Protein 3S4L (pdb70)

B-factor: mean 50.73, std 19.83, range [20.38, 114.31]

InterPro domains:
  IPR006483 CRISPR-associated Cas3-type, HD domain [PF18019] (16-138)
  IPR006483 CRISPR-associated Cas3-type, HD domain [PS51643] (10-221)
  IPR006483 CRISPR-associated Cas3-type, HD domain [TIGR01596] (17-189)
  IPR038257 CRISPR-associated Cas3-type HD domain superfamily [G3DSA:1.10.3210.30] (1-216)

Foldseek 3Di:
DPALPPALPGGLLRVLVVLLVVCVVCVVVQQVVLQVLCVVVVHHDDSVRSSLLLSLLSLQLQLLCLFPLNSVVRNDVVRDQQLADSLLVSLVVQLQVCCVVPVDNVSSLLSSVLSSCLVPDFLTPLALVSLCSRLVPGDGGDPCSQVSVCSRPNDGCVVTDSVVSSVVSNVSSVVVVPDPCSSSSSVSSSSSNVSSD

Secondary structure (DSSP, 8-state):
----EEETTEEHHHHHHHHHHHHHHHGGGTHHHHHHHHGGGT----HHHHHHHHHHHHHHTTGGGGBHHHHHHHH-SSS--TT--HHHHHHHHHHHHHHHHH--HHHHHHHHHHHHTTTSPS-----HHHHHHHHTT---B-TTHHHHHHHHHSS-SS---HHHHHHHHHHHHHHHHH-S-TTTHHHHHHHHHHHH-

Nearest PDB structures (foldseek):
  3s4l-assembly1_A  TM=1.005E+00  e=9.619E-29  Methanocaldococcus jannaschii DSM 2661
  7tra-assembly1_Q  TM=9.049E-01  e=7.670E-14  Pyrococcus furiosus DSM 3638
  7r2k-assembly1_Q  TM=8.762E-01  e=2.032E-12  Pyrococcus furiosus DSM 3638
  7tr8-assembly1_Q  TM=8.778E-01  e=1.750E-11  Pyrococcus furiosus DSM 3638
  7tr9-assembly1_Q  TM=8.744E-01  e=1.360E-09  Pyrococcus furiosus DSM 3638

Organism: Methanocaldococcus jannaschii (strain ATCC 43067 / DSM 2661 / JAL-1 / JCM 10045 / NBRC 100440) (NCBI:txid243232)

Radius of gyration: 16.21 Å; Cα contacts (8 Å, |Δi|>4): 247; chains: 1; bounding box: 37×41×40 Å

CATH classification: 1.10.3210.30

Sequence (197 aa):
IMEVLAFKNQSLIDHVNDMVKYWERIKYRYLKTIKRALEALNIKLDIEKVDEFMKILIKLHDIGKASKIYQRAIINDQEKLMGFRHELVSAYYTYHILLKKFGDKNLAFIGALTVMLHHEPIIMELTAEVVLDKLKKFDGMIEDFEDLIKKLIGYSIGDINKDDIIRFVIEMSVRARHTPNSEKLRFIVGTLLLPLV

Solvent-accessible surface area: 10415 Å² total; per-residue (Å²): 194,186,86,11,24,1,96,141,155,53,18,0,38,82,25,4,69,84,54,26,84,108,3,84,164,38,16,177,79,70,5,138,81,1,46,138,4,0,57,69,56,136,5,165,22,85,65,130,45,0,12,59,0,0,59,18,0,5,51,0,10,12,0,0,11,0,0,94,5,33,12,88,24,24,105,71,111,90,53,60,60,119,49,3,74,9,7,8,0,0,0,39,30,0,34,65,0,1,58,117,106,38,63,50,151,98,0,0,50,4,0,0,4,0,0,14,42,24,104,32,98,81,62,88,175,52,61,42,121,43,5,91,80,65,0,134,80,11,62,25,25,30,172,62,13,54,69,1,0,100,118,10,29,55,66,32,40,59,65,90,148,68,81,65,2,24,149,22,1,49,92,5,4,46,154,18,101,133,35,135,42,60,87,42,25,111,101,0,2,5,17,0,2,90,8,10,131

Structure (mmCIF, N/CA/C/O backbone):
data_3S4L
#
_entry.id   3S4L
#
_cell.length_a   59.073
_cell.length_b   59.073
_cell.length_c   162.879
_cell.angle_alpha   90.00
_cell.angle_beta   90.00
_cell.angle_gamma   90.00
#
_symmetry.space_group_name_H-M   'P 41 21 2'
#
loop_
_entity.id
_entity.type
_entity.pdbx_description
1 polymer 'CAS3 Metal dependent phosphohydrolase'
2 non-polymer 'CALCIUM ION'
3 water water
#
loop_
_atom_site.group_PDB
_atom_site.id
_atom_site.type_symbol
_atom_site.label_atom_id
_atom_site.label_alt_id
_atom_site.label_comp_id
_atom_site.label_asym_id
_atom_site.label_entity_id
_atom_site.label_seq_id
_atom_site.pdbx_PDB_ins_code
_atom_site.Cartn_x
_atom_site.Cartn_y
_atom_site.Cartn_z
_atom_site.occupancy
_atom_site.B_iso_or_equiv
_atom_site.auth_seq_id
_atom_site.auth_comp_id
_atom_site.auth_asym_id
_atom_site.auth_atom_id
_atom_site.pdbx_PDB_model_num
ATOM 1 N N . ILE A 1 6 ? 33.204 5.684 75.980 1.00 60.35 6 ILE A N 1
ATOM 2 C CA . ILE A 1 6 ? 33.595 4.571 76.845 1.00 68.31 6 ILE A CA 1
ATOM 3 C C . ILE A 1 6 ? 35.112 4.377 76.917 1.00 69.14 6 ILE A C 1
ATOM 4 O O . ILE A 1 6 ? 35.768 4.142 75.889 1.00 66.35 6 ILE A O 1
ATOM 9 N N . MET A 1 7 ? 35.647 4.476 78.139 1.00 69.50 7 MET A N 1
ATOM 10 C CA . MET A 1 7 ? 37.074 4.249 78.444 1.00 73.82 7 MET A CA 1
ATOM 11 C C . MET A 1 7 ? 38.071 5.227 77.802 1.00 74.51 7 MET A C 1
ATOM 12 O O . MET A 1 7 ? 39.272 4.939 77.743 1.00 74.21 7 MET A O 1
ATOM 17 N N . GLU A 1 8 ? 37.587 6.376 77.337 1.00 75.62 8 GLU A N 1
ATOM 18 C CA . GLU A 1 8 ? 38.440 7.345 76.648 1.00 73.59 8 GLU A CA 1
ATOM 19 C C . GLU A 1 8 ? 38.866 8.502 77.565 1.00 65.33 8 GLU A C 1
ATOM 20 O O . GLU A 1 8 ? 38.106 8.914 78.444 1.00 61.93 8 GLU A O 1
ATOM 26 N N . VAL A 1 9 ? 40.074 9.030 77.358 1.00 58.46 9 VAL A N 1
ATOM 27 C CA . VAL A 1 9 ? 40.509 10.233 78.069 1.00 46.39 9 VAL A CA 1
ATOM 28 C C . VAL A 1 9 ? 39.610 11.410 77.682 1.00 45.11 9 VAL A C 1
ATOM 29 O O . VAL A 1 9 ? 39.648 11.885 76.549 1.00 47.11 9 VAL A O 1
ATOM 33 N N . LEU A 1 10 ? 38.786 11.865 78.623 1.00 44.32 10 LEU A N 1
ATOM 34 C CA . LEU A 1 10 ? 37.712 12.812 78.306 1.00 39.91 10 LEU A CA 1
ATOM 35 C C . LEU A 1 10 ? 38.034 14.278 78.612 1.00 43.02 10 LEU A C 1
ATOM 36 O O . LEU A 1 10 ? 38.688 14.581 79.615 1.00 41.57 10 LEU A O 1
ATOM 41 N N . ALA A 1 11 ? 37.582 15.177 77.730 1.00 42.24 11 ALA A N 1
ATOM 42 C CA . ALA A 1 11 ? 37.614 16.613 78.002 1.00 37.35 11 ALA A CA 1
ATOM 43 C C . ALA A 1 11 ? 36.293 16.989 78.666 1.00 39.53 11 ALA A C 1
ATOM 44 O O . ALA A 1 11 ? 36.255 17.822 79.577 1.00 41.15 11 ALA A O 1
ATOM 46 N N . PHE A 1 12 ? 35.216 16.367 78.182 1.00 41.99 12 PHE A N 1
ATOM 47 C CA . PHE A 1 12 ? 33.866 16.527 78.720 1.00 50.89 12 PHE A CA 1
ATOM 48 C C . PHE A 1 12 ? 33.158 15.191 78.582 1.00 52.35 12 PHE A C 1
ATOM 49 O O . PHE A 1 12 ? 33.583 14.344 77.789 1.00 49.90 12 PHE A O 1
ATOM 57 N N . LYS A 1 13 ? 32.064 15.016 79.320 1.00 50.78 13 LYS A N 1
ATOM 58 C CA . LYS A 1 13 ? 31.271 13.793 79.234 1.00 58.68 13 LYS A CA 1
ATOM 59 C C . LYS A 1 13 ? 31.090 13.359 77.779 1.00 62.22 13 LYS A C 1
ATOM 60 O O . LYS A 1 13 ? 31.182 12.169 77.464 1.00 66.24 13 LYS A O 1
ATOM 66 N N . ASN A 1 14 ? 30.847 14.330 76.900 1.00 60.25 14 ASN A N 1
ATOM 67 C CA . ASN A 1 14 ? 30.623 14.058 75.476 1.00 74.45 14 ASN A CA 1
ATOM 68 C C . ASN A 1 14 ? 31.897 13.874 74.647 1.00 73.78 14 ASN A C 1
ATOM 69 O O . ASN A 1 14 ? 31.899 13.168 73.633 1.00 74.63 14 ASN A O 1
ATOM 74 N N . GLN A 1 15 ? 32.982 14.511 75.066 1.00 65.74 15 GLN A N 1
ATOM 75 C CA . GLN A 1 15 ? 34.083 14.747 74.145 1.00 58.59 15 GLN A CA 1
ATOM 76 C C . GLN A 1 15 ? 35.426 14.212 74.643 1.00 51.74 15 GLN A C 1
ATOM 77 O O . GLN A 1 15 ? 35.835 14.491 75.779 1.00 44.22 15 GLN A O 1
ATOM 83 N N . SER A 1 16 ? 36.116 13.451 73.791 1.00 45.26 16 SER A N 1
ATOM 84 C CA . SER A 1 16 ? 37.476 13.014 74.105 1.00 41.60 16 SER A CA 1
ATOM 85 C C . SER A 1 16 ? 38.417 14.214 74.091 1.00 45.13 16 SER A C 1
ATOM 86 O O . SER A 1 16 ? 38.158 15.195 73.394 1.00 42.04 16 SER A O 1
ATOM 89 N N . LEU A 1 17 ? 39.484 14.153 74.885 1.00 42.90 17 LEU A N 1
ATOM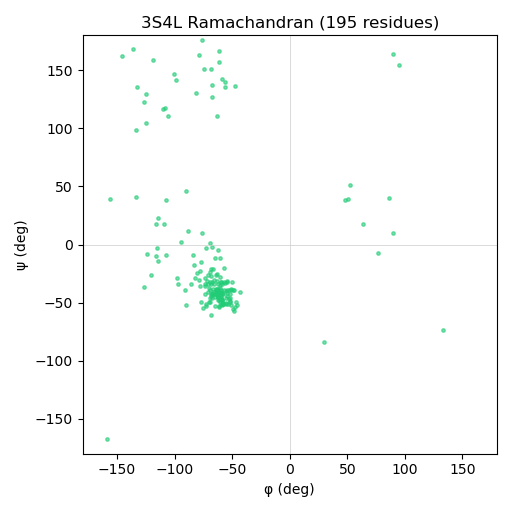 90 C CA . LEU A 1 17 ? 40.406 15.272 74.982 1.00 41.34 17 LEU A CA 1
ATOM 91 C C . LEU A 1 17 ? 41.166 15.465 73.660 1.00 41.85 17 LEU A C 1
ATOM 92 O O . LEU A 1 17 ? 41.348 16.595 73.205 1.00 43.62 17 LEU A O 1
ATOM 97 N N . ILE A 1 18 ? 41.605 14.365 73.052 1.00 44.17 18 ILE A N 1
ATOM 98 C CA . ILE A 1 18 ? 42.230 14.399 71.723 1.00 51.40 18 ILE A CA 1
ATOM 99 C C . ILE A 1 18 ? 41.351 15.105 70.669 1.00 56.88 18 ILE A C 1
ATOM 100 O O . ILE A 1 18 ? 41.809 16.004 69.954 1.00 53.36 18 ILE A O 1
ATOM 105 N N . ASP A 1 19 ? 40.091 14.694 70.571 1.00 53.85 19 ASP A N 1
ATOM 106 C CA . ASP A 1 19 ? 39.180 15.342 69.639 1.00 51.61 19 ASP A CA 1
ATOM 107 C C . ASP A 1 19 ? 38.985 16.818 69.962 1.00 48.92 19 ASP A C 1
ATOM 108 O O . ASP A 1 19 ? 38.948 17.663 69.068 1.00 48.04 19 ASP A O 1
ATOM 113 N N . HIS A 1 20 ? 38.865 17.128 71.247 1.00 46.48 20 HIS A N 1
ATOM 114 C CA . HIS A 1 20 ? 38.693 18.506 71.681 1.00 44.77 20 HIS A CA 1
ATOM 115 C C . HIS A 1 20 ? 39.928 19.363 71.338 1.00 46.91 20 HIS A C 1
ATOM 116 O O . HIS A 1 20 ? 39.805 20.509 70.913 1.00 41.90 20 HIS A O 1
ATOM 123 N N . VAL A 1 21 ? 41.117 18.807 71.534 1.00 45.53 21 VAL A N 1
ATOM 124 C CA . VAL A 1 21 ? 42.340 19.539 71.257 1.00 45.90 21 VAL A CA 1
ATOM 125 C C . VAL A 1 21 ? 42.466 19.792 69.748 1.00 54.08 21 VAL A C 1
ATOM 126 O O . VAL A 1 21 ? 42.820 20.893 69.314 1.00 50.83 21 VAL A O 1
ATOM 130 N N . ASN A 1 22 ? 42.145 18.771 68.957 1.00 55.50 22 ASN A N 1
ATOM 131 C CA . ASN A 1 22 ? 42.224 18.858 67.500 1.00 54.51 22 ASN A CA 1
ATOM 132 C C . ASN A 1 22 ? 41.263 19.897 66.926 1.00 55.75 22 ASN A C 1
ATOM 133 O O . ASN A 1 22 ? 41.538 20.518 65.891 1.00 54.75 22 ASN A O 1
ATOM 138 N N . ASP A 1 23 ? 40.134 20.080 67.602 1.00 53.41 23 ASP A N 1
ATOM 139 C CA . ASP A 1 23 ? 39.172 21.094 67.187 1.00 53.74 23 ASP A CA 1
ATOM 140 C C . ASP A 1 23 ? 39.672 22.506 67.523 1.00 50.71 23 ASP A C 1
ATOM 141 O O . ASP A 1 23 ? 39.428 23.449 66.784 1.00 55.60 23 ASP A O 1
ATOM 146 N N . MET A 1 24 ? 40.388 22.645 68.631 1.00 45.70 24 MET A N 1
ATOM 147 C CA . MET A 1 24 ? 40.935 23.930 69.019 1.00 44.66 24 MET A CA 1
ATOM 148 C C . MET A 1 24 ? 42.125 24.316 68.122 1.00 47.73 24 MET A C 1
ATOM 149 O O . MET A 1 24 ? 42.340 25.487 67.818 1.00 42.88 24 MET A O 1
ATOM 154 N N . VAL A 1 25 ? 42.906 23.317 67.726 1.00 45.18 25 VAL A N 1
ATOM 155 C CA . VAL A 1 25 ? 44.050 23.534 66.865 1.00 48.14 25 VAL A CA 1
ATOM 156 C C . VAL A 1 25 ? 43.580 23.936 65.469 1.00 53.24 25 VAL A C 1
ATOM 157 O O . VAL A 1 25 ? 44.054 24.926 64.901 1.00 57.31 25 VAL A O 1
ATOM 161 N N . LYS A 1 26 ? 42.641 23.168 64.924 1.00 53.41 26 LYS A N 1
ATOM 162 C CA . LYS A 1 26 ? 42.078 23.478 63.609 1.00 59.94 26 LYS A CA 1
ATOM 163 C C . LYS A 1 26 ? 41.536 24.904 63.597 1.00 58.19 26 LYS A C 1
ATOM 164 O O . LYS A 1 26 ? 41.741 25.652 62.636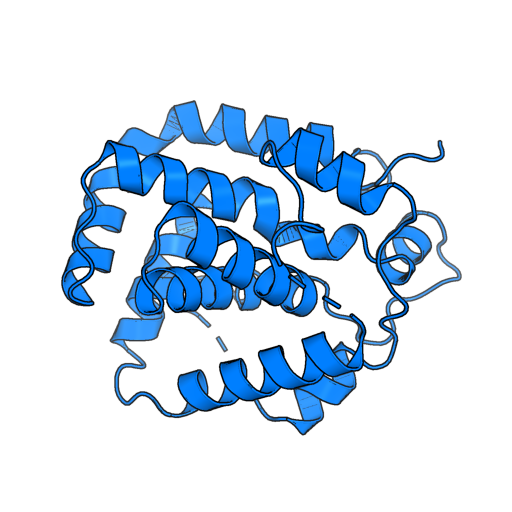 1.00 60.80 26 LYS A O 1
ATOM 168 N N . TYR A 1 27 ? 40.866 25.284 64.680 1.00 54.23 27 TYR A N 1
ATOM 169 C CA . TYR A 1 27 ? 40.351 26.646 64.818 1.00 54.91 27 TYR A CA 1
ATOM 170 C C . TYR A 1 27 ? 41.448 27.701 64.999 1.00 59.81 27 TYR A C 1
ATOM 171 O O . TYR A 1 27 ? 41.227 28.877 64.716 1.00 65.48 27 TYR A O 1
ATOM 180 N N . TRP A 1 28 ? 42.620 27.286 65.480 1.00 52.88 28 TRP A N 1
ATOM 181 C CA . TRP A 1 28 ? 43.744 28.206 65.639 1.00 48.48 28 TRP A CA 1
ATOM 182 C C . TRP A 1 28 ? 44.254 28.615 64.265 1.00 46.60 28 TRP A C 1
ATOM 183 O O . TRP A 1 28 ? 44.493 29.794 64.003 1.00 46.88 28 TRP A O 1
ATOM 194 N N . GLU A 1 29 ? 44.411 27.626 63.394 1.00 50.09 29 GLU A N 1
ATOM 195 C CA . GLU A 1 29 ? 44.796 27.862 62.013 1.00 62.42 29 GLU A CA 1
ATOM 196 C C . GLU A 1 29 ? 43.936 28.928 61.333 1.00 60.23 29 GLU A C 1
ATOM 197 O O . GLU A 1 29 ? 44.419 29.663 60.474 1.00 59.40 29 GLU A O 1
ATOM 203 N N . ARG A 1 30 ? 42.668 29.016 61.717 1.00 58.37 30 ARG A N 1
ATOM 204 C CA . ARG A 1 30 ? 41.756 29.931 61.040 1.00 59.06 30 ARG A CA 1
ATOM 205 C C . ARG A 1 30 ? 41.909 31.372 61.538 1.00 55.17 30 ARG A C 1
ATOM 206 O O . ARG A 1 30 ? 41.616 32.322 60.813 1.00 57.09 30 ARG A O 1
ATOM 214 N N . ILE A 1 31 ? 42.396 31.543 62.759 1.00 49.68 31 ILE A N 1
ATOM 215 C CA . ILE A 1 31 ? 42.503 32.890 63.313 1.00 49.27 31 ILE A CA 1
ATOM 216 C C . ILE A 1 31 ? 43.932 33.413 63.591 1.00 40.05 31 ILE A C 1
ATOM 217 O O . ILE A 1 31 ? 44.121 34.618 63.800 1.00 39.56 31 ILE A O 1
ATOM 222 N N . LYS A 1 32 ? 44.925 32.526 63.581 1.00 36.73 32 LYS A N 1
ATOM 223 C CA . LYS A 1 32 ? 46.247 32.862 64.124 1.00 41.36 32 LYS A CA 1
ATOM 224 C C . LYS A 1 32 ? 46.854 34.148 63.548 1.00 42.21 32 LYS A C 1
ATOM 225 O O . LYS A 1 32 ? 47.468 34.942 64.284 1.00 38.19 32 LYS A O 1
ATOM 231 N N . TYR A 1 33 ? 46.665 34.358 62.246 1.00 39.34 33 TYR A N 1
ATOM 232 C CA . TYR A 1 33 ? 47.232 35.519 61.563 1.00 40.86 33 TYR A CA 1
ATOM 233 C C . TYR A 1 33 ? 46.629 36.826 62.087 1.00 39.48 33 TYR A C 1
ATOM 234 O O . TYR A 1 33 ? 47.149 37.912 61.829 1.00 39.80 33 TYR A O 1
ATOM 243 N N . ARG A 1 34 ? 45.558 36.719 62.859 1.00 42.78 34 ARG A N 1
ATOM 244 C CA . ARG A 1 34 ? 45.037 37.895 63.545 1.00 54.58 34 ARG A CA 1
ATOM 245 C C . ARG A 1 34 ? 45.793 38.168 64.852 1.00 50.46 34 ARG A C 1
ATOM 246 O O . ARG A 1 34 ? 45.746 39.281 65.373 1.00 56.12 34 ARG A O 1
ATOM 248 N N . TYR A 1 35 ? 46.512 37.167 65.360 1.00 39.49 35 TYR A N 1
ATOM 249 C CA . TYR A 1 35 ? 47.105 37.252 66.705 1.00 42.17 35 TYR A CA 1
ATOM 250 C C . TYR A 1 35 ? 48.634 37.123 66.771 1.00 42.97 35 TYR A C 1
ATOM 251 O O . TYR A 1 35 ? 49.272 37.615 67.709 1.00 43.13 35 TYR A O 1
ATOM 260 N N . LEU A 1 36 ? 49.212 36.439 65.789 1.00 40.89 36 LEU A N 1
ATOM 261 C CA . LEU A 1 36 ? 50.646 36.160 65.792 1.00 41.63 36 LEU A CA 1
ATOM 262 C C . LEU A 1 36 ? 51.555 37.398 66.024 1.00 34.56 36 LEU A C 1
ATOM 263 O O . LEU A 1 36 ? 52.428 37.380 66.892 1.00 32.75 36 LEU A O 1
ATOM 268 N N . LYS A 1 37 ? 51.376 38.468 65.257 1.00 35.22 37 LYS A N 1
ATOM 269 C CA . LYS A 1 37 ? 52.217 39.648 65.470 1.00 39.43 37 LYS A CA 1
ATOM 270 C C . LYS A 1 37 ? 52.155 40.163 66.918 1.00 45.22 37 LYS A C 1
ATOM 271 O O . LYS A 1 37 ? 53.193 40.456 67.523 1.00 47.00 37 LYS A O 1
ATOM 277 N N . THR A 1 38 ? 50.945 40.265 67.464 1.00 43.98 38 THR A N 1
ATOM 278 C CA . THR A 1 38 ? 50.753 40.796 68.812 1.00 40.91 38 THR A CA 1
ATOM 279 C C . THR A 1 38 ? 51.479 39.935 69.829 1.00 36.50 38 THR A C 1
ATOM 280 O O . THR A 1 38 ? 52.193 40.439 70.688 1.00 42.74 38 THR A O 1
ATOM 284 N N . ILE A 1 39 ? 51.309 38.628 69.719 1.00 33.04 39 ILE A N 1
ATOM 285 C CA . ILE A 1 39 ? 52.003 37.713 70.607 1.00 34.50 39 ILE A CA 1
ATOM 286 C C . ILE A 1 39 ? 53.527 37.796 70.425 1.00 43.53 39 ILE A C 1
ATOM 287 O O . ILE A 1 39 ? 54.264 37.805 71.404 1.00 42.87 39 ILE A O 1
ATOM 292 N N . LYS A 1 40 ? 54.003 37.866 69.178 1.00 40.02 40 LYS A N 1
ATOM 293 C CA . LYS A 1 40 ? 55.447 37.975 68.952 1.00 39.63 40 LYS A CA 1
ATOM 294 C C . LYS A 1 40 ? 56.032 39.207 69.635 1.00 41.56 40 LYS A C 1
ATOM 295 O O . LYS A 1 40 ? 57.103 39.135 70.253 1.00 36.45 40 LYS A O 1
ATOM 301 N N . ARG A 1 41 ? 55.332 40.335 69.532 1.00 38.92 41 ARG A N 1
ATOM 302 C CA . ARG A 1 41 ? 55.859 41.586 70.074 1.00 43.72 41 ARG A CA 1
ATOM 303 C C . ARG A 1 41 ? 55.706 41.705 71.598 1.00 42.21 41 ARG A C 1
ATOM 304 O O . ARG A 1 41 ? 56.458 42.435 72.244 1.00 48.45 41 ARG A O 1
ATOM 312 N N . ALA A 1 42 ? 54.754 40.968 72.158 1.00 36.52 42 ALA A N 1
ATOM 313 C CA . ALA A 1 42 ? 54.580 40.879 73.600 1.00 43.89 42 ALA A CA 1
ATOM 314 C C . ALA A 1 42 ? 55.734 40.091 74.202 1.00 49.47 42 ALA A C 1
ATOM 315 O O . ALA A 1 42 ? 56.339 40.531 75.175 1.00 52.58 42 ALA A O 1
ATOM 317 N N . LEU A 1 43 ? 56.019 38.922 73.625 1.00 44.55 43 LEU A N 1
ATOM 318 C CA . LEU A 1 43 ? 57.200 38.136 73.992 1.00 42.80 43 LEU A CA 1
ATOM 319 C C . LEU A 1 43 ? 58.473 38.965 73.883 1.00 39.83 43 LEU A C 1
ATOM 320 O O . LEU A 1 43 ? 59.417 38.781 74.644 1.00 36.86 43 LEU A O 1
ATOM 325 N N . GLU A 1 44 ? 58.471 39.892 72.939 1.00 37.70 44 GLU A N 1
ATOM 326 C CA . GLU A 1 44 ? 59.640 40.696 72.634 1.00 46.19 44 GLU A CA 1
ATOM 327 C C . GLU A 1 44 ? 59.824 41.785 73.683 1.00 52.33 44 GLU A C 1
ATOM 328 O O . GLU A 1 44 ? 60.890 42.414 73.779 1.00 47.01 44 GLU A O 1
ATOM 334 N N . ALA A 1 45 ? 58.772 42.006 74.466 1.00 55.73 45 ALA A N 1
ATOM 335 C CA . ALA A 1 45 ? 58.805 43.006 75.521 1.00 59.51 45 ALA A CA 1
ATOM 336 C C . ALA A 1 45 ? 59.194 42.336 76.838 1.00 63.22 45 ALA A C 1
ATOM 337 O O . ALA A 1 45 ? 59.233 42.975 77.886 1.00 71.17 45 ALA A O 1
ATOM 339 N N . LEU A 1 46 ? 59.461 41.035 76.763 1.00 55.71 46 LEU A N 1
ATOM 340 C CA . LEU A 1 46 ? 60.093 40.295 77.848 1.00 54.67 46 LEU A CA 1
ATOM 341 C C . LEU A 1 46 ? 61.468 39.826 77.378 1.00 51.47 46 LEU A C 1
ATOM 342 O O . LEU A 1 46 ? 62.021 38.856 77.896 1.00 52.80 46 LEU A O 1
ATOM 347 N N . ASN A 1 47 ? 62.003 40.524 76.379 1.00 47.81 47 ASN A N 1
ATOM 348 C CA . ASN A 1 47 ? 63.248 40.132 75.707 1.00 41.11 47 ASN A CA 1
ATOM 349 C C . ASN A 1 47 ? 63.305 38.658 75.292 1.00 39.11 47 ASN A C 1
ATOM 350 O O . ASN A 1 47 ? 64.343 38.007 75.384 1.00 46.26 47 ASN A O 1
ATOM 355 N N . ILE A 1 48 ? 62.182 38.138 74.831 1.00 32.37 48 ILE A N 1
ATOM 356 C CA . ILE A 1 48 ? 62.146 36.801 74.270 1.00 40.60 48 ILE A CA 1
ATOM 357 C C . ILE A 1 48 ? 61.953 36.954 72.766 1.00 39.78 48 ILE A C 1
ATOM 358 O O . ILE A 1 48 ? 60.945 37.512 72.323 1.00 36.74 48 ILE A O 1
ATOM 363 N N . LYS A 1 49 ? 62.931 36.490 71.988 1.00 37.34 49 LYS A N 1
ATOM 364 C CA . LYS A 1 49 ? 62.907 36.690 70.540 1.00 44.91 49 LYS A CA 1
ATOM 365 C C . LYS A 1 49 ? 62.561 35.407 69.756 1.00 46.23 49 LYS A C 1
ATOM 366 O O . LYS A 1 49 ? 63.340 34.447 69.716 1.00 45.44 49 LYS A O 1
ATOM 372 N N . LEU A 1 50 ? 61.375 35.401 69.154 1.00 42.51 50 LEU A N 1
ATOM 373 C CA . LEU A 1 50 ? 60.879 34.266 68.380 1.00 38.66 50 LEU A CA 1
ATOM 374 C C . LEU A 1 50 ? 60.337 34.794 67.067 1.00 36.60 50 LEU A C 1
ATOM 375 O O . LEU A 1 50 ? 59.622 35.800 67.063 1.00 38.74 50 LEU A O 1
ATOM 380 N N . ASP A 1 51 ? 60.651 34.133 65.956 1.00 32.54 51 ASP A N 1
ATOM 381 C CA . ASP A 1 51 ? 60.055 34.537 64.672 1.00 35.48 51 ASP A CA 1
ATOM 382 C C . ASP A 1 51 ? 58.595 34.053 64.604 1.00 33.75 51 ASP A C 1
ATOM 383 O O . ASP A 1 51 ? 58.133 33.362 65.512 1.00 34.99 51 ASP A O 1
ATOM 388 N N . ILE A 1 52 ? 57.871 34.405 63.543 1.00 35.31 52 ILE A N 1
ATOM 389 C CA . ILE A 1 52 ? 56.433 34.155 63.520 1.00 33.63 52 ILE A CA 1
ATOM 390 C C . ILE A 1 52 ? 56.107 32.666 63.592 1.00 35.41 52 ILE A C 1
ATOM 391 O O . ILE A 1 52 ? 55.145 32.265 64.243 1.00 33.76 52 ILE A O 1
ATOM 396 N N . GLU A 1 53 ? 56.904 31.848 62.917 1.00 38.69 53 GLU A N 1
ATOM 397 C CA . GLU A 1 53 ? 56.640 30.416 62.885 1.00 44.45 53 GLU A CA 1
ATOM 398 C C . GLU A 1 53 ? 56.921 29.780 64.246 1.00 40.21 53 GLU A C 1
ATOM 399 O O . GLU A 1 53 ? 56.245 28.832 64.651 1.00 34.96 53 GLU A O 1
ATOM 405 N N . LYS A 1 54 ? 57.914 30.305 64.955 1.00 39.87 54 LYS A N 1
ATOM 406 C CA . LYS A 1 54 ? 58.209 29.814 66.300 1.00 44.47 54 LYS A CA 1
ATOM 407 C C . LYS A 1 54 ? 57.037 30.114 67.232 1.00 38.51 54 LYS A C 1
ATOM 408 O O . LYS A 1 54 ? 56.606 29.257 68.009 1.00 39.27 54 LYS A O 1
ATOM 412 N N . VAL A 1 55 ? 56.526 31.340 67.135 1.00 32.09 55 VAL A N 1
ATOM 413 C CA . VAL A 1 55 ? 55.432 31.820 67.975 1.00 34.34 55 VAL A CA 1
ATOM 414 C C . VAL A 1 55 ? 54.202 30.973 67.766 1.00 37.91 55 VAL A C 1
ATOM 415 O O . VAL A 1 55 ? 53.443 30.711 68.697 1.00 35.55 55 VAL A O 1
ATOM 419 N N . ASP A 1 56 ? 54.028 30.532 66.527 1.00 36.78 56 ASP A N 1
ATOM 420 C CA . ASP A 1 56 ? 52.918 29.673 66.151 1.00 33.58 56 ASP A CA 1
ATOM 421 C C . ASP A 1 56 ? 53.036 28.320 66.857 1.00 31.80 56 ASP A C 1
ATOM 422 O O . ASP A 1 56 ? 52.093 27.849 67.506 1.00 34.89 56 ASP A O 1
ATOM 427 N N . GLU A 1 57 ? 54.198 27.688 66.718 1.00 36.57 57 GLU A N 1
ATOM 428 C CA . GLU A 1 57 ? 54.475 26.426 67.400 1.00 37.68 57 GLU A CA 1
ATOM 429 C C . GLU A 1 57 ? 54.246 26.566 68.896 1.00 36.85 57 GLU A C 1
ATOM 430 O O . GLU A 1 57 ? 53.664 25.685 69.524 1.00 42.53 57 GLU A O 1
ATOM 436 N N . PHE A 1 58 ? 54.741 27.664 69.460 1.00 30.94 58 PHE A N 1
ATOM 437 C CA . PHE A 1 58 ? 54.611 27.926 70.890 1.00 31.05 58 PHE A CA 1
ATOM 438 C C . PHE A 1 58 ? 53.132 27.959 71.277 1.00 32.66 58 PHE A C 1
ATOM 439 O O . PHE A 1 58 ? 52.724 27.301 72.232 1.00 28.82 58 PHE A O 1
ATOM 447 N N . MET A 1 59 ? 52.326 28.687 70.508 1.00 34.22 59 MET A N 1
ATOM 448 C CA . MET A 1 59 ? 50.893 28.783 70.787 1.00 34.62 59 MET A CA 1
ATOM 449 C C . MET A 1 59 ? 50.185 27.435 70.671 1.00 36.93 59 MET A C 1
ATOM 450 O O . MET A 1 59 ? 49.321 27.121 71.493 1.00 29.87 59 MET A O 1
ATOM 455 N N . LYS A 1 60 ? 50.550 26.647 69.659 1.00 38.29 60 LYS A N 1
ATOM 456 C CA . LYS A 1 60 ? 49.976 25.320 69.478 1.00 37.60 60 LYS A CA 1
ATOM 457 C C . LYS A 1 60 ? 50.230 24.420 70.686 1.00 35.96 60 LYS A C 1
ATOM 458 O O . LYS A 1 60 ? 49.438 23.532 70.997 1.00 39.49 60 LYS A O 1
ATOM 464 N N . ILE A 1 61 ? 51.357 24.620 71.347 1.00 30.74 61 ILE A N 1
ATOM 465 C CA . ILE A 1 61 ? 51.655 23.783 72.495 1.00 36.52 61 ILE A CA 1
ATOM 466 C C . ILE A 1 61 ? 50.775 24.165 73.687 1.00 30.01 61 ILE A C 1
ATOM 467 O O . ILE A 1 61 ? 50.241 23.292 74.370 1.00 35.03 61 ILE A O 1
ATOM 472 N N . LEU A 1 62 ? 50.598 25.465 73.909 1.00 27.36 62 LEU A N 1
ATOM 473 C CA . LEU A 1 62 ? 49.687 25.943 74.944 1.00 30.63 62 LEU A CA 1
ATOM 474 C C . LEU A 1 62 ? 48.288 25.428 74.664 1.00 36.24 62 LEU A C 1
ATOM 475 O O . LEU A 1 62 ? 47.554 25.023 75.568 1.00 34.20 62 LEU A O 1
ATOM 480 N N . ILE A 1 63 ? 47.919 25.464 73.394 1.00 36.73 63 ILE A N 1
ATOM 481 C CA . ILE A 1 63 ? 46.616 25.008 72.987 1.00 34.03 63 ILE A CA 1
ATOM 482 C C . ILE A 1 63 ? 46.510 23.531 73.326 1.00 34.92 63 ILE A C 1
ATOM 483 O O . ILE A 1 63 ? 45.537 23.091 73.934 1.00 37.96 63 ILE A O 1
ATOM 488 N N . LYS A 1 64 ? 47.526 22.758 72.973 1.00 32.58 64 LYS A N 1
ATOM 489 C CA . LYS A 1 64 ? 47.417 21.326 73.158 1.00 34.01 64 LYS A CA 1
ATOM 490 C C . LYS A 1 64 ? 47.526 20.898 74.624 1.00 33.01 64 LYS A C 1
ATOM 491 O O . LYS A 1 64 ? 46.968 19.886 75.032 1.00 35.23 64 LYS A O 1
ATOM 497 N N . LEU A 1 65 ? 48.245 21.665 75.422 1.00 28.74 65 LEU A N 1
ATOM 498 C CA . LEU A 1 65 ? 48.578 21.189 76.746 1.00 28.81 65 LEU A CA 1
ATOM 499 C C . LEU A 1 65 ? 47.825 21.883 77.875 1.00 28.73 65 LEU A C 1
ATOM 500 O O . LEU A 1 65 ? 47.910 21.454 79.030 1.00 34.23 65 LEU A O 1
ATOM 505 N N . HIS A 1 66 ? 47.099 22.957 77.581 1.00 27.48 66 HIS A N 1
ATOM 506 C CA . HIS A 1 66 ? 46.542 23.711 78.700 1.00 30.54 66 HIS A CA 1
ATOM 507 C C . HIS A 1 66 ? 45.532 22.893 79.527 1.00 32.85 66 HIS A C 1
ATOM 508 O O . HIS A 1 66 ? 45.339 23.161 80.710 1.00 33.18 66 HIS A O 1
ATOM 515 N N . ASP A 1 67 ? 44.908 21.893 78.910 1.00 29.11 67 ASP A N 1
ATOM 516 C CA . ASP A 1 67 ? 44.018 20.992 79.637 1.00 27.14 67 ASP A CA 1
ATOM 517 C C . ASP A 1 67 ? 44.553 19.588 79.828 1.00 30.08 67 ASP A C 1
ATOM 518 O O . ASP A 1 67 ? 43.777 18.665 80.123 1.00 30.67 67 ASP A O 1
ATOM 523 N N . ILE A 1 68 ? 45.862 19.415 79.656 1.00 26.63 68 ILE A N 1
ATOM 524 C CA . ILE A 1 68 ? 46.455 18.094 79.839 1.00 30.15 68 ILE A CA 1
ATOM 525 C C . ILE A 1 68 ? 46.221 17.605 81.272 1.00 31.54 68 ILE A C 1
ATOM 526 O O . ILE A 1 68 ? 46.108 16.402 81.509 1.00 32.16 68 ILE A O 1
ATOM 531 N N . GLY A 1 69 ? 46.095 18.548 82.209 1.00 29.12 69 GLY A N 1
ATOM 532 C CA . GLY A 1 69 ? 45.798 18.235 83.602 1.00 26.79 69 GLY A CA 1
ATOM 533 C C . GLY A 1 69 ? 44.506 17.438 83.756 1.00 32.64 69 GLY A C 1
ATOM 534 O O . GLY A 1 69 ? 44.286 16.773 84.782 1.00 27.00 69 GLY A O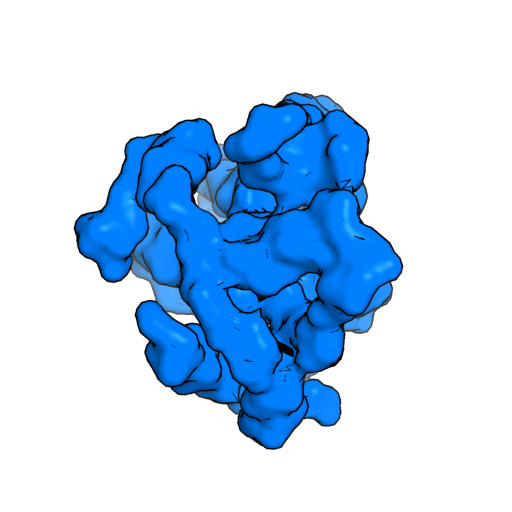 1
ATOM 535 N N . LYS A 1 70 ? 43.643 17.500 82.740 1.00 30.55 70 LYS A N 1
ATOM 536 C CA . LYS A 1 70 ? 42.426 16.693 82.758 1.00 31.57 70 LYS A CA 1
ATOM 537 C C . LYS A 1 70 ? 42.723 15.193 82.674 1.00 31.52 70 LYS A C 1
ATOM 538 O O . LYS A 1 70 ? 41.883 14.364 83.036 1.00 31.40 70 LYS A O 1
ATOM 544 N N . ALA A 1 71 ? 43.899 14.832 82.173 1.00 27.18 71 ALA A N 1
ATOM 545 C CA . ALA A 1 71 ? 44.247 13.417 82.139 1.00 31.46 71 ALA A CA 1
ATOM 546 C C . ALA A 1 71 ? 44.660 12.895 83.523 1.00 33.47 71 ALA A C 1
ATOM 547 O O . ALA A 1 71 ? 45.147 11.774 83.631 1.00 40.40 71 ALA A O 1
ATOM 549 N N . SER A 1 72 ? 44.459 13.703 84.570 1.00 31.87 72 SER A N 1
ATOM 550 C CA . SER A 1 72 ? 44.611 13.222 85.961 1.00 29.33 72 SER A CA 1
ATOM 551 C C . SER A 1 72 ? 43.510 12.215 86.245 1.00 31.72 72 SER A C 1
ATOM 552 O O . SER A 1 72 ? 42.360 12.441 85.862 1.00 33.42 72 SER A O 1
ATOM 555 N N . LYS A 1 73 ? 43.844 11.108 86.907 1.00 30.65 73 LYS A N 1
ATOM 556 C CA . LYS A 1 73 ? 42.839 10.097 87.216 1.00 29.00 73 LYS A CA 1
ATOM 557 C C . LYS A 1 73 ? 41.606 10.672 87.915 1.00 32.63 73 LYS A C 1
ATOM 558 O O . LYS A 1 73 ? 40.473 10.321 87.579 1.00 33.58 73 LYS A O 1
ATOM 564 N N . ILE A 1 74 ? 41.838 11.572 88.862 1.00 29.17 74 ILE A N 1
ATOM 565 C CA . ILE A 1 74 ? 40.771 12.237 89.605 1.00 34.69 74 ILE A CA 1
ATOM 566 C C . ILE A 1 74 ? 39.856 13.031 88.645 1.00 31.39 74 ILE A C 1
ATOM 567 O O . ILE A 1 74 ? 38.624 12.916 88.685 1.00 35.87 74 ILE A O 1
ATOM 572 N N . TYR A 1 75 ? 40.449 13.831 87.772 1.00 30.35 75 TYR A N 1
ATOM 573 C CA . TYR A 1 75 ? 39.621 14.599 86.849 1.00 27.68 75 TYR A CA 1
ATOM 574 C C . TYR A 1 75 ? 38.763 13.662 85.979 1.00 30.55 75 TYR A C 1
ATOM 575 O O . TYR A 1 75 ? 37.559 13.877 85.794 1.00 29.60 75 TYR A O 1
ATOM 584 N N . GLN A 1 76 ? 39.382 12.605 85.464 1.00 31.17 76 GLN A N 1
ATOM 585 C CA . GLN A 1 76 ? 38.662 11.657 84.617 1.00 34.85 76 GLN A CA 1
ATOM 586 C C . GLN A 1 76 ? 37.499 11.031 85.366 1.00 40.16 76 GLN A C 1
ATOM 587 O O . GLN A 1 76 ? 36.421 10.863 84.819 1.00 43.34 76 GLN A O 1
ATOM 593 N N . ARG A 1 77 ? 37.733 10.699 86.629 1.00 46.41 77 ARG A N 1
ATOM 594 C CA . ARG A 1 77 ? 36.707 10.103 87.462 1.00 47.59 77 ARG A CA 1
ATOM 595 C C . ARG A 1 77 ? 35.543 11.067 87.624 1.00 46.11 77 ARG A C 1
ATOM 596 O O . ARG A 1 77 ? 34.388 10.679 87.491 1.00 46.39 77 ARG A O 1
ATOM 604 N N . ALA A 1 78 ? 35.854 12.331 87.894 1.00 37.14 78 ALA A N 1
ATOM 605 C CA . ALA A 1 78 ? 34.798 13.292 88.177 1.00 37.65 78 ALA A CA 1
ATOM 606 C C . ALA A 1 78 ? 33.902 13.538 86.954 1.00 39.56 78 ALA A C 1
ATOM 607 O O . ALA A 1 78 ? 32.717 13.818 87.098 1.00 49.04 78 ALA A O 1
ATOM 609 N N . ILE A 1 79 ? 34.467 13.426 85.755 1.00 37.37 79 ILE A N 1
ATOM 610 C CA . ILE A 1 79 ? 33.702 13.643 84.522 1.00 42.48 79 ILE A CA 1
ATOM 611 C C . ILE A 1 79 ? 32.663 12.552 84.276 1.00 48.59 79 ILE A C 1
ATOM 612 O O . ILE A 1 79 ? 31.531 12.839 83.892 1.00 50.65 79 ILE A O 1
ATOM 617 N N . ILE A 1 80 ? 33.059 11.304 84.509 1.00 50.88 80 ILE A N 1
ATOM 618 C CA . ILE A 1 80 ? 32.226 10.143 84.218 1.00 59.91 80 ILE A CA 1
ATOM 619 C C . ILE A 1 80 ? 31.162 9.907 85.282 1.00 65.73 80 ILE A C 1
ATOM 620 O O . ILE A 1 80 ? 30.078 9.381 84.996 1.00 65.54 80 ILE A O 1
ATOM 625 N N . ASN A 1 81 ? 31.481 10.285 86.514 1.00 70.04 81 ASN A N 1
ATOM 626 C CA . ASN A 1 81 ? 30.636 9.945 87.650 1.00 76.57 81 ASN A CA 1
ATOM 627 C C . ASN A 1 81 ? 30.246 11.161 88.491 1.00 74.26 81 ASN A C 1
ATOM 628 O O . ASN A 1 81 ? 31.109 11.890 88.992 1.00 61.38 81 ASN A O 1
ATOM 633 N N . ASP A 1 82 ? 28.939 11.373 88.638 1.00 84.94 82 ASP A N 1
ATOM 634 C CA . ASP A 1 82 ? 28.424 12.425 89.512 1.00 91.57 82 ASP A CA 1
ATOM 635 C C . ASP A 1 82 ? 28.193 11.894 90.933 1.00 93.67 82 ASP A C 1
ATOM 636 O O . ASP A 1 82 ? 27.140 12.113 91.534 1.00 95.54 82 ASP A O 1
ATOM 638 N N . GLN A 1 83 ? 29.186 11.165 91.433 1.00 93.97 83 GLN A N 1
ATOM 639 C CA . GLN A 1 83 ? 29.279 10.776 92.834 1.00 98.27 83 GLN A CA 1
ATOM 640 C C . GLN A 1 83 ? 30.661 11.221 93.284 1.00 96.84 83 GLN A C 1
ATOM 641 O O . GLN A 1 83 ? 30.848 11.671 94.411 1.00 96.14 83 GLN A O 1
ATOM 643 N N . GLU A 1 84 ? 31.618 11.094 92.368 1.00 94.01 84 GLU A N 1
ATOM 644 C CA . GLU A 1 84 ? 32.978 11.583 92.554 1.00 88.78 84 GLU A CA 1
ATOM 645 C C . GLU A 1 84 ? 33.056 13.088 92.263 1.00 81.65 84 GLU A C 1
ATOM 646 O O . GLU A 1 84 ? 32.565 13.562 91.231 1.00 78.72 84 GLU A O 1
ATOM 652 N N . LYS A 1 85 ? 33.668 13.828 93.188 1.00 76.53 85 LYS A N 1
ATOM 653 C CA . LYS A 1 85 ? 33.784 15.278 93.090 1.00 71.84 85 LYS A CA 1
ATOM 654 C C . LYS A 1 85 ? 35.255 15.686 93.045 1.00 67.39 85 LYS A C 1
ATOM 655 O O . LYS A 1 85 ? 36.131 14.925 93.470 1.00 66.38 85 LYS A O 1
ATOM 657 N N . LEU A 1 86 ? 35.525 16.888 92.535 1.00 60.54 86 LEU A N 1
ATOM 658 C CA . LEU A 1 86 ? 36.907 17.345 92.352 1.00 52.21 86 LEU A CA 1
ATOM 659 C C . LEU A 1 86 ? 37.647 17.668 93.654 1.00 54.56 86 LEU A C 1
ATOM 660 O O . LEU A 1 86 ? 38.876 17.590 93.694 1.00 54.28 86 LEU A O 1
ATOM 665 N N . MET A 1 87 ? 36.904 18.034 94.701 1.00 56.33 87 MET A N 1
ATOM 666 C CA . MET A 1 87 ? 37.489 18.338 96.016 1.00 59.60 87 MET A CA 1
ATOM 667 C C . MET A 1 87 ? 38.614 19.372 95.917 1.00 54.99 87 MET A C 1
ATOM 668 O O . MET A 1 87 ? 39.725 19.160 96.431 1.00 46.80 87 MET A O 1
ATOM 673 N N . GLY A 1 88 ? 38.318 20.484 95.248 1.00 47.14 88 GLY A N 1
ATOM 674 C CA . GLY A 1 88 ? 39.288 21.548 95.101 1.00 48.01 88 GLY A CA 1
ATOM 675 C C . GLY A 1 88 ? 40.371 21.265 94.073 1.00 44.80 88 GLY A C 1
ATOM 676 O O . GLY A 1 88 ? 41.182 22.151 93.765 1.00 44.40 88 GLY A O 1
ATOM 677 N N . PHE A 1 89 ? 40.411 20.044 93.541 1.00 36.17 89 PHE A N 1
ATOM 678 C CA . PHE A 1 89 ? 41.444 19.754 92.558 1.00 37.15 89 PHE A CA 1
ATOM 679 C C . PHE A 1 89 ? 41.388 20.738 91.381 1.00 33.10 89 PHE A C 1
ATOM 680 O O . PHE A 1 89 ? 40.308 21.054 90.867 1.00 40.66 89 PHE A O 1
ATOM 688 N N . ARG A 1 90 ? 42.554 21.229 90.968 1.00 23.78 90 ARG A N 1
ATOM 689 C CA . ARG A 1 90 ? 42.635 22.192 89.858 1.00 28.20 90 ARG A CA 1
ATOM 690 C C . ARG A 1 90 ? 43.575 21.686 88.760 1.00 26.52 90 ARG A C 1
ATOM 691 O O . ARG A 1 90 ? 44.797 21.686 88.911 1.00 25.10 90 ARG A O 1
ATOM 699 N N . HIS A 1 91 ? 42.981 21.226 87.664 1.00 29.07 91 HIS A N 1
ATOM 700 C CA . HIS A 1 91 ? 43.727 20.609 86.573 1.00 26.71 91 HIS A CA 1
ATOM 701 C C . HIS A 1 91 ? 44.834 21.504 86.010 1.00 27.53 91 HIS A C 1
ATOM 702 O O . HIS A 1 91 ? 45.888 21.009 85.591 1.00 33.38 91 HIS A O 1
ATOM 709 N N . GLU A 1 92 ? 44.611 22.816 86.008 1.00 27.02 92 GLU A N 1
ATOM 710 C CA . GLU A 1 92 ? 45.559 23.723 85.351 1.00 29.83 92 GLU A CA 1
ATOM 711 C C . GLU A 1 92 ? 46.944 23.744 85.996 1.00 34.54 92 GLU A C 1
ATOM 712 O O . GLU A 1 92 ? 47.938 24.054 85.330 1.00 32.22 92 GLU A O 1
ATOM 718 N N . LEU A 1 93 ? 47.015 23.428 87.289 1.00 32.31 93 LEU A N 1
ATOM 719 C CA . LEU A 1 93 ? 48.311 23.397 87.988 1.00 29.16 93 LEU A CA 1
ATOM 720 C C . LEU A 1 93 ? 49.136 22.226 87.469 1.00 25.68 93 LEU A C 1
ATOM 721 O O . LEU A 1 93 ? 50.347 22.332 87.281 1.00 22.91 93 LEU A O 1
ATOM 726 N N . VAL A 1 94 ? 48.459 21.106 87.236 1.00 26.41 94 VAL A N 1
ATOM 727 C CA . VAL A 1 94 ? 49.090 19.937 86.646 1.00 29.18 94 VAL A CA 1
ATOM 728 C C . VAL A 1 94 ? 49.431 20.174 85.179 1.00 29.88 94 VAL A C 1
ATOM 729 O O . VAL A 1 94 ? 50.469 19.715 84.714 1.00 29.43 94 VAL A O 1
ATOM 733 N N . SER A 1 95 ? 48.566 20.889 84.459 1.00 26.46 95 SER A N 1
ATOM 734 C CA . SER A 1 95 ? 48.890 21.322 83.087 1.00 27.70 95 SER A CA 1
ATOM 735 C C . SER A 1 95 ? 50.163 22.190 83.045 1.00 27.09 95 SER A C 1
ATOM 736 O O . SER A 1 95 ? 51.055 21.966 82.213 1.00 30.43 95 SER A O 1
ATOM 739 N N . ALA A 1 96 ? 50.232 23.176 83.941 1.00 25.25 96 ALA A N 1
ATOM 740 C CA . ALA A 1 96 ? 51.373 24.092 84.001 1.00 29.16 96 ALA A CA 1
ATOM 741 C C . ALA A 1 96 ? 52.689 23.343 84.152 1.00 27.41 96 ALA A C 1
ATOM 742 O O . ALA A 1 96 ? 53.704 23.712 83.546 1.00 26.60 96 ALA A O 1
ATOM 744 N N . TYR A 1 97 ? 52.668 22.295 84.967 1.00 28.74 97 TYR A N 1
ATOM 745 C CA . TYR A 1 97 ? 53.858 21.475 85.204 1.00 28.78 97 TYR A CA 1
ATOM 746 C C . TYR A 1 97 ? 54.336 20.819 83.926 1.00 28.22 97 TYR A C 1
ATOM 747 O O . TYR A 1 97 ? 55.494 20.969 83.564 1.00 34.94 97 TYR A O 1
ATOM 756 N N . TYR A 1 98 ? 53.454 20.108 83.224 1.00 31.43 98 TYR A N 1
ATOM 757 C CA . TYR A 1 98 ? 53.884 19.448 81.990 1.00 31.28 98 TYR A CA 1
ATOM 758 C C . TYR A 1 98 ? 54.215 20.453 80.877 1.00 30.53 98 TYR A C 1
ATOM 759 O O . TYR A 1 98 ? 55.115 20.231 80.056 1.00 26.77 98 TYR A O 1
ATOM 768 N N . THR A 1 99 ? 53.481 21.557 80.856 1.00 25.19 99 THR A N 1
ATOM 769 C CA . THR A 1 99 ? 53.695 22.569 79.834 1.00 27.01 99 THR A CA 1
ATOM 770 C C . THR A 1 99 ? 55.096 23.112 79.976 1.00 31.48 99 THR A C 1
ATOM 771 O O . THR A 1 99 ? 55.823 23.265 78.995 1.00 30.63 99 THR A O 1
ATOM 775 N N . TYR A 1 100 ? 55.482 23.396 81.210 1.00 27.86 100 TYR A N 1
ATOM 776 C CA . TYR A 1 100 ? 56.784 23.972 81.442 1.00 23.61 100 TYR A CA 1
ATOM 777 C C . TYR A 1 100 ? 57.894 23.059 80.915 1.00 26.65 100 TYR A C 1
ATOM 778 O O . TYR A 1 100 ? 58.780 23.507 80.182 1.00 29.79 100 TYR A O 1
ATOM 787 N N . HIS A 1 101 ? 57.877 21.788 81.305 1.00 26.38 101 HIS A N 1
ATOM 788 C CA . HIS A 1 101 ? 58.992 20.909 80.920 1.00 34.41 101 HIS A CA 1
ATOM 789 C C . HIS A 1 101 ? 59.029 20.678 79.417 1.00 35.17 101 HIS A C 1
ATOM 790 O O . HIS A 1 101 ? 60.090 20.651 78.805 1.00 39.87 101 HIS A O 1
ATOM 797 N N . ILE A 1 102 ? 57.854 20.547 78.824 1.00 34.16 102 ILE A N 1
ATOM 798 C CA . ILE A 1 102 ? 57.780 20.369 77.391 1.00 33.60 102 ILE A CA 1
ATOM 799 C C . ILE A 1 102 ? 58.246 21.633 76.652 1.00 37.89 102 ILE A C 1
ATOM 800 O O . ILE A 1 102 ? 58.986 21.520 75.684 1.00 29.94 102 ILE A O 1
ATOM 805 N N . LEU A 1 103 ? 57.875 22.826 77.123 1.00 39.06 103 LEU A N 1
ATOM 806 C CA . LEU A 1 103 ? 58.358 24.053 76.481 1.00 36.03 103 LEU A CA 1
ATOM 807 C C . LEU A 1 103 ? 59.872 24.190 76.586 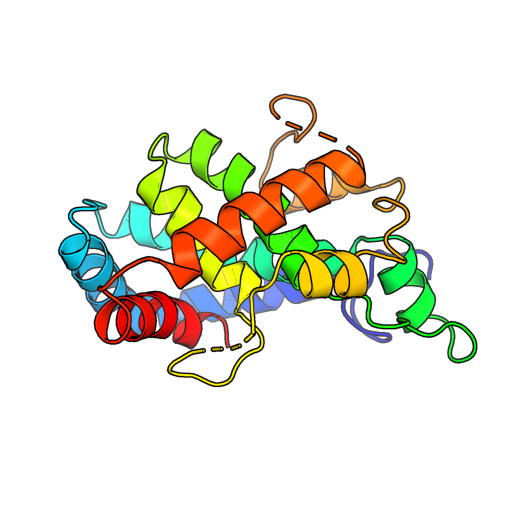1.00 39.54 103 LEU A C 1
ATOM 808 O O . LEU A 1 103 ? 60.537 24.614 75.638 1.00 41.47 103 LEU A O 1
ATOM 813 N N . LEU A 1 104 ? 60.416 23.836 77.741 1.00 40.80 104 LEU A N 1
ATOM 814 C CA . LEU A 1 104 ? 61.848 23.969 77.960 1.00 38.82 104 LEU A CA 1
ATOM 815 C C . LEU A 1 104 ? 62.586 23.069 76.982 1.00 36.06 104 LEU A C 1
ATOM 816 O O . LEU A 1 104 ? 63.596 23.470 76.394 1.00 40.74 104 LEU A O 1
ATOM 821 N N . LYS A 1 105 ? 62.082 21.851 76.803 1.00 33.14 105 LYS A N 1
ATOM 822 C CA . LYS A 1 105 ? 62.702 20.927 75.848 1.00 45.58 105 LYS A CA 1
ATOM 823 C C . LYS A 1 105 ? 62.670 21.486 74.422 1.00 42.82 105 LYS A C 1
ATOM 824 O O . LYS A 1 105 ? 63.697 21.596 73.761 1.00 46.14 105 LYS A O 1
ATOM 830 N N . LYS A 1 106 ? 61.480 21.861 73.971 1.00 42.95 106 LYS A N 1
ATOM 831 C CA . LYS A 1 106 ? 61.270 22.298 72.593 1.00 47.22 106 LYS A CA 1
ATOM 832 C C . LYS A 1 106 ? 62.032 23.574 72.231 1.00 46.96 106 LYS A C 1
ATOM 833 O O . LYS A 1 106 ? 62.549 23.687 71.122 1.00 55.11 106 LYS A O 1
ATOM 839 N N . PHE A 1 107 ? 62.112 24.530 73.153 1.00 38.26 107 PHE A N 1
ATOM 840 C CA . PHE A 1 107 ? 62.704 25.822 72.820 1.00 38.56 107 PHE A CA 1
ATOM 841 C C . PHE A 1 107 ? 63.988 26.198 73.574 1.00 43.90 107 PHE A C 1
ATOM 842 O O . PHE A 1 107 ? 64.628 27.190 73.229 1.00 47.82 107 PHE A O 1
ATOM 850 N N . GLY A 1 108 ? 64.354 25.434 74.602 1.00 41.16 108 GLY A N 1
ATOM 851 C CA . GLY A 1 108 ? 65.530 25.742 75.407 1.00 40.78 108 GLY A CA 1
ATOM 852 C C . GLY A 1 108 ? 65.639 27.168 75.951 1.00 46.45 108 GLY A C 1
ATOM 853 O O . GLY A 1 108 ? 66.738 27.736 75.982 1.00 51.41 108 GLY A O 1
ATOM 854 N N . ASP A 1 109 ? 64.511 27.746 76.377 1.00 42.77 109 ASP A N 1
ATOM 855 C CA . ASP A 1 109 ? 64.466 29.115 76.926 1.00 39.50 109 ASP A CA 1
ATOM 856 C C . ASP A 1 109 ? 63.638 29.138 78.215 1.00 44.89 109 ASP A C 1
ATOM 857 O O . ASP A 1 109 ? 62.405 29.178 78.172 1.00 47.41 109 ASP A O 1
ATOM 862 N N . LYS A 1 110 ? 64.313 29.100 79.360 1.00 45.04 110 LYS A N 1
ATOM 863 C CA . LYS A 1 110 ? 63.622 29.049 80.653 1.00 44.46 110 LYS A CA 1
ATOM 864 C C . LYS A 1 110 ? 62.544 30.129 80.832 1.00 40.43 110 LYS A C 1
ATOM 865 O O . LYS A 1 110 ? 61.499 29.864 81.415 1.00 35.73 110 LYS A O 1
ATOM 871 N N . ASN A 1 111 ? 62.792 31.348 80.356 1.00 40.68 111 ASN A N 1
ATOM 872 C CA . ASN A 1 111 ? 61.783 32.397 80.493 1.00 39.83 111 ASN A CA 1
ATOM 873 C C . ASN A 1 111 ? 60.519 32.113 79.657 1.00 38.50 111 ASN A C 1
ATOM 874 O O . ASN A 1 111 ? 59.395 32.302 80.129 1.00 40.82 111 ASN A O 1
ATOM 879 N N . LEU A 1 112 ? 60.703 31.644 78.426 1.00 33.03 112 LEU A N 1
ATOM 880 C CA . LEU A 1 112 ? 59.572 31.294 77.567 1.00 38.31 112 LEU A CA 1
ATOM 881 C C . LEU A 1 112 ? 58.738 30.169 78.196 1.00 35.55 112 LEU A C 1
ATOM 882 O O . LEU A 1 112 ? 57.507 30.263 78.284 1.00 29.73 112 LEU A O 1
ATOM 887 N N . ALA A 1 113 ? 59.411 29.116 78.651 1.00 33.27 113 ALA A N 1
ATOM 888 C CA . ALA A 1 113 ? 58.735 27.988 79.301 1.00 31.52 113 ALA A CA 1
ATOM 889 C C . ALA A 1 113 ? 57.993 28.440 80.568 1.00 32.96 113 ALA A C 1
ATOM 890 O O . ALA A 1 113 ? 56.851 28.035 80.834 1.00 32.24 113 ALA A O 1
ATOM 892 N N . PHE A 1 114 ? 58.640 29.292 81.355 1.00 33.78 114 PHE A N 1
ATOM 893 C CA . PHE A 1 114 ? 57.976 29.837 82.525 1.00 35.39 114 PHE A CA 1
ATOM 894 C C . PHE A 1 114 ? 56.722 30.596 82.114 1.00 32.95 114 PHE A C 1
ATOM 895 O O . PHE A 1 114 ? 55.639 30.366 82.655 1.00 30.55 114 PHE A O 1
ATOM 903 N N . ILE A 1 115 ? 56.857 31.510 81.157 1.00 30.44 115 ILE A N 1
ATOM 904 C CA . ILE A 1 115 ? 55.719 32.346 80.805 1.00 34.98 115 ILE A CA 1
ATOM 905 C C . ILE A 1 115 ? 54.588 31.524 80.186 1.00 32.94 115 ILE A C 1
ATOM 906 O O . ILE A 1 115 ? 53.412 31.829 80.366 1.00 28.15 115 ILE A O 1
ATOM 911 N N . GLY A 1 116 ? 54.946 30.488 79.435 1.00 29.18 116 GLY A N 1
ATOM 912 C CA . GLY A 1 116 ? 53.938 29.612 78.857 1.00 23.16 116 GLY A CA 1
ATOM 913 C C . GLY A 1 116 ? 53.234 28.844 79.958 1.00 29.89 116 GLY A C 1
ATOM 914 O O . GLY A 1 116 ? 52.012 28.772 79.973 1.00 26.73 116 GLY A O 1
ATOM 915 N N . ALA A 1 117 ? 54.006 28.289 80.892 1.00 26.30 117 ALA A N 1
ATOM 916 C CA . ALA A 1 117 ? 53.435 27.492 81.972 1.00 27.04 117 ALA A CA 1
ATOM 917 C C . ALA A 1 117 ? 52.517 28.325 82.869 1.00 27.60 117 ALA A C 1
ATOM 918 O O . ALA A 1 117 ? 51.467 27.851 83.317 1.00 28.79 117 ALA A O 1
ATOM 920 N N . LEU A 1 118 ? 52.926 29.562 83.132 1.00 28.17 118 LEU A N 1
ATOM 921 C CA . LEU A 1 118 ? 52.138 30.499 83.925 1.00 29.79 118 LEU A CA 1
ATOM 922 C C . LEU A 1 118 ? 50.820 30.840 83.232 1.00 33.33 118 LEU A C 1
ATOM 923 O O . LEU A 1 118 ? 49.787 30.968 83.875 1.00 33.35 118 LEU A O 1
ATOM 928 N N . THR A 1 119 ? 50.861 30.984 81.913 1.00 30.42 119 THR A N 1
ATOM 929 C CA . THR A 1 119 ? 49.655 31.267 81.156 1.00 30.59 119 THR A CA 1
ATOM 930 C C . THR A 1 119 ? 48.691 30.103 81.334 1.00 34.30 119 THR A C 1
ATOM 931 O O . THR A 1 119 ? 47.487 30.291 81.564 1.00 30.14 119 THR A O 1
ATOM 935 N N . VAL A 1 120 ? 49.243 28.896 81.221 1.00 27.58 120 VAL A N 1
ATOM 936 C CA . VAL A 1 120 ? 48.483 27.676 81.391 1.00 24.68 120 VAL A CA 1
ATOM 937 C C . VAL A 1 120 ? 47.943 27.529 82.831 1.00 30.99 120 VAL A C 1
ATOM 938 O O . VAL A 1 120 ? 46.819 27.063 83.042 1.00 31.09 120 VAL A O 1
ATOM 942 N N . MET A 1 121 ? 48.750 27.931 8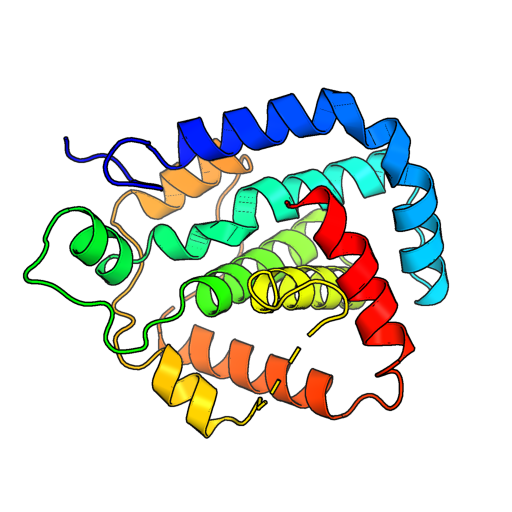3.811 1.00 26.34 121 MET A N 1
ATOM 943 C CA . MET A 1 121 ? 48.368 27.846 85.214 1.00 24.47 121 MET A CA 1
ATOM 944 C C . MET A 1 121 ? 47.242 28.838 85.493 1.00 32.12 121 MET A C 1
ATOM 945 O O . MET A 1 121 ? 46.487 28.707 86.450 1.00 42.57 121 MET A O 1
ATOM 950 N N . LEU A 1 122 ? 47.120 29.832 84.633 1.00 33.50 122 LEU A N 1
ATOM 951 C CA . LEU A 1 122 ? 46.154 30.890 84.851 1.00 34.74 122 LEU A CA 1
ATOM 952 C C . LEU A 1 122 ? 45.100 30.903 83.745 1.00 34.98 122 LEU A C 1
ATOM 953 O O . LEU A 1 122 ? 44.403 31.891 83.585 1.00 37.63 122 LEU A O 1
ATOM 958 N N . HIS A 1 123 ? 44.962 29.817 82.984 1.00 31.61 123 HIS A N 1
ATOM 959 C CA . HIS A 1 123 ? 44.059 29.873 81.831 1.00 35.33 123 HIS A CA 1
ATOM 960 C C . HIS A 1 123 ? 42.591 29.888 82.226 1.00 44.15 123 HIS A C 1
ATOM 961 O O . HIS A 1 123 ? 41.717 29.993 81.362 1.00 46.43 123 HIS A O 1
ATOM 968 N N . HIS A 1 124 ? 42.305 29.797 83.520 1.00 48.02 124 HIS A N 1
ATOM 969 C CA . HIS A 1 124 ? 40.909 29.940 83.920 1.00 52.79 124 HIS A CA 1
ATOM 970 C C . HIS A 1 124 ? 40.465 31.309 84.417 1.00 56.87 124 HIS A C 1
ATOM 971 O O . HIS A 1 124 ? 39.304 31.671 84.227 1.00 56.97 124 HIS A O 1
ATOM 978 N N . GLU A 1 125 ? 41.380 32.075 85.006 0.99 56.29 125 GLU A N 1
ATOM 979 C CA . GLU A 1 125 ? 41.090 33.462 85.357 0.99 52.26 125 GLU A CA 1
ATOM 980 C C . GLU A 1 125 ? 40.638 34.265 84.120 0.99 44.15 125 GLU A C 1
ATOM 981 O O . GLU A 1 125 ? 41.153 34.065 83.024 0.99 42.98 125 GLU A O 1
ATOM 983 N N . PRO A 1 126 ? 39.633 35.145 84.280 0.89 43.18 126 PRO A N 1
ATOM 984 C CA . PRO A 1 126 ? 39.122 35.972 83.176 0.89 44.82 126 PRO A CA 1
ATOM 985 C C . PRO A 1 126 ? 40.205 36.898 82.613 0.89 54.03 126 PRO A C 1
ATOM 986 O O . PRO A 1 126 ? 41.151 37.212 83.331 0.89 62.83 126 PRO A O 1
ATOM 990 N N . ILE A 1 127 ? 40.072 37.345 81.365 0.68 56.15 127 ILE A N 1
ATOM 991 C CA . ILE A 1 127 ? 41.184 38.045 80.714 0.68 53.50 127 ILE A CA 1
ATOM 992 C C . ILE A 1 127 ? 41.646 39.298 81.462 0.68 55.45 127 ILE A C 1
ATOM 993 O O . ILE A 1 127 ? 40.843 40.039 82.005 0.68 56.73 127 ILE A O 1
ATOM 998 N N . ILE A 1 128 ? 42.961 39.507 81.455 0.94 53.56 128 ILE A N 1
ATOM 999 C CA . ILE A 1 128 ? 43.656 40.480 82.291 0.94 42.80 128 ILE A CA 1
ATOM 1000 C C . ILE A 1 128 ? 44.000 39.863 83.658 0.94 50.84 128 ILE A C 1
ATOM 1001 O O . ILE A 1 128 ? 43.909 40.515 84.711 0.94 48.36 128 ILE A O 1
ATOM 1003 N N . MET A 1 129 ? 44.417 38.606 83.626 0.97 55.20 129 MET A N 1
ATOM 1004 C CA . MET A 1 129 ? 44.687 37.869 84.849 0.97 60.25 129 MET A CA 1
ATOM 1005 C C . MET A 1 129 ? 45.987 37.092 84.716 0.97 43.63 129 MET A C 1
ATOM 1006 O O . MET A 1 129 ? 46.901 37.564 84.035 0.97 49.31 129 MET A O 1
ATOM 1011 N N . GLU A 1 139 ? 46.160 34.550 97.308 1.00 88.41 139 GLU A N 1
ATOM 1012 C CA . GLU A 1 139 ? 46.066 34.186 95.900 1.00 86.51 139 GLU A CA 1
ATOM 1013 C C . GLU A 1 139 ? 46.967 32.998 95.579 1.00 80.75 139 GLU A C 1
ATOM 1014 O O . GLU A 1 139 ? 46.502 31.876 95.379 1.00 79.49 139 GLU A O 1
ATOM 1020 N N . LEU A 1 140 ? 48.267 33.263 95.538 1.00 77.26 140 LEU A N 1
ATOM 1021 C CA . LEU A 1 140 ? 49.242 32.286 95.079 1.00 71.57 140 LEU A CA 1
ATOM 1022 C C . LEU A 1 140 ? 50.090 31.700 96.208 1.00 62.31 140 LEU A C 1
ATOM 1023 O O . LEU A 1 140 ? 51.290 31.491 96.015 1.00 58.85 140 LEU A O 1
ATOM 1028 N N . THR A 1 141 ? 49.497 31.448 97.378 1.00 56.84 141 THR A N 1
ATOM 1029 C CA . THR A 1 141 ? 50.270 30.879 98.485 1.00 49.16 141 THR A CA 1
ATOM 1030 C C . THR A 1 141 ? 50.586 29.390 98.276 1.00 45.18 141 THR A C 1
ATOM 1031 O O . THR A 1 141 ? 49.837 28.657 97.629 1.00 43.66 141 THR A O 1
ATOM 1035 N N . ALA A 1 142 ? 51.705 28.957 98.841 1.00 46.64 142 ALA A N 1
ATOM 1036 C CA . ALA A 1 142 ? 52.036 27.543 98.916 1.00 38.44 142 ALA A CA 1
ATOM 1037 C C . ALA A 1 142 ? 50.876 26.751 99.503 1.00 29.92 142 ALA A C 1
ATOM 1038 O O . ALA A 1 142 ? 50.590 25.643 99.068 1.00 31.34 142 ALA A O 1
ATOM 1040 N N . GLU A 1 143 ? 50.203 27.318 100.494 1.00 31.93 143 GLU A N 1
ATOM 1041 C CA . GLU A 1 143 ? 49.064 26.631 101.104 1.00 35.46 143 GLU A CA 1
ATOM 1042 C C . GLU A 1 143 ? 47.965 26.291 100.074 1.00 41.97 143 GLU A C 1
ATOM 1043 O O . GLU A 1 143 ? 47.500 25.148 99.987 1.00 39.34 143 GLU A O 1
ATOM 1049 N N . VAL A 1 144 ? 47.562 27.299 99.301 1.00 42.24 144 VAL A N 1
ATOM 1050 C CA . VAL A 1 144 ? 46.572 27.127 98.250 1.00 41.45 144 VAL A CA 1
ATOM 1051 C C . VAL A 1 144 ? 47.015 26.090 97.228 1.00 40.52 144 VAL A C 1
ATOM 1052 O O . VAL A 1 144 ? 46.204 25.267 96.797 1.00 46.39 144 VAL A O 1
ATOM 1056 N N . VAL A 1 145 ? 48.288 26.119 96.824 1.00 36.38 145 VAL A N 1
ATOM 1057 C CA . VAL A 1 145 ? 48.791 25.035 95.971 1.00 36.54 145 VAL A CA 1
ATOM 1058 C C . VAL A 1 145 ? 48.488 23.678 96.611 1.00 41.49 145 VAL A C 1
ATOM 1059 O O . VAL A 1 145 ? 47.939 22.798 95.957 1.00 40.33 145 VAL A O 1
ATOM 1063 N N . LEU A 1 146 ? 48.816 23.525 97.894 1.00 34.65 146 LEU A N 1
ATOM 1064 C CA . LEU A 1 146 ? 48.550 22.268 98.585 1.00 32.56 146 LEU A CA 1
ATOM 1065 C C . LEU A 1 146 ? 47.060 21.931 98.605 1.00 31.38 146 LEU A C 1
ATOM 1066 O O . LEU A 1 146 ? 46.676 20.766 98.529 1.00 34.98 146 LEU A O 1
ATOM 1071 N N . ASP A 1 147 ? 46.221 22.943 98.751 1.00 30.31 147 ASP A N 1
ATOM 1072 C CA . ASP A 1 147 ? 44.781 22.734 98.662 1.00 40.74 147 ASP A CA 1
ATOM 1073 C C . ASP A 1 147 ? 44.380 22.189 97.272 1.00 44.39 147 ASP A C 1
ATOM 1074 O O . ASP A 1 147 ? 43.568 21.265 97.149 1.00 41.45 147 ASP A O 1
ATOM 1079 N N . LYS A 1 148 ? 44.957 22.766 96.226 1.00 36.66 148 LYS A N 1
ATOM 1080 C CA . LYS A 1 148 ? 44.465 22.498 94.880 1.00 42.17 148 LYS A CA 1
ATOM 1081 C C . LYS A 1 148 ? 45.051 21.219 94.299 1.00 43.74 148 LYS A C 1
ATOM 1082 O O . LYS A 1 148 ? 44.615 20.733 93.256 1.00 40.88 148 LYS A O 1
ATOM 1088 N N . LEU A 1 149 ? 46.035 20.669 94.996 1.00 36.35 149 LEU A N 1
ATOM 1089 C CA . LEU A 1 149 ? 46.670 19.436 94.552 1.00 30.92 149 LEU A CA 1
ATOM 1090 C C . LEU A 1 149 ? 46.423 18.296 95.535 1.00 38.36 149 LEU A C 1
ATOM 1091 O O . LEU A 1 149 ? 46.827 17.155 95.297 1.00 37.50 149 LEU A O 1
ATOM 1096 N N . LYS A 1 150 ? 45.742 18.607 96.632 1.00 40.91 150 LYS A N 1
ATOM 1097 C CA . LYS A 1 150 ? 45.505 17.614 97.680 1.00 42.23 15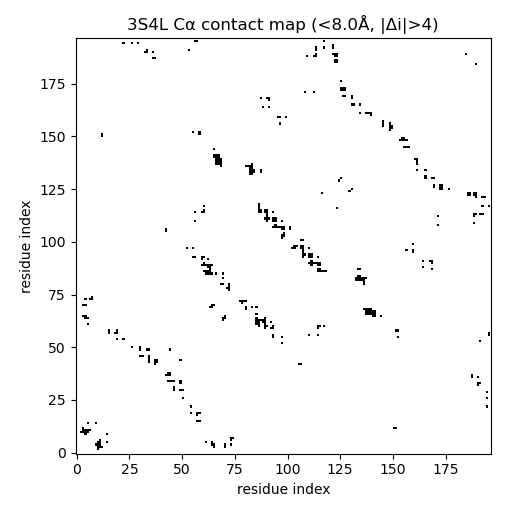0 LYS A CA 1
ATOM 1098 C C . LYS A 1 150 ? 45.042 16.277 97.101 1.00 45.85 150 LYS A C 1
ATOM 1099 O O . LYS A 1 150 ? 45.622 15.228 97.399 1.00 42.63 150 LYS A O 1
ATOM 1105 N N . LYS A 1 151 ? 44.008 16.319 96.260 1.00 44.06 151 LYS A N 1
ATOM 1106 C CA . LYS A 1 151 ? 43.425 15.088 95.711 1.00 41.35 151 LYS A CA 1
ATOM 1107 C C . LYS A 1 151 ? 44.074 14.593 94.409 1.00 38.62 151 LYS A C 1
ATOM 1108 O O . LYS A 1 151 ? 43.541 13.698 93.754 1.00 40.92 151 LYS A O 1
ATOM 1114 N N . PHE A 1 152 ? 45.220 15.152 94.031 1.00 34.59 152 PHE A N 1
ATOM 1115 C CA . PHE A 1 152 ? 45.905 14.639 92.845 1.00 39.29 152 PHE A CA 1
ATOM 1116 C C . PHE A 1 152 ? 46.421 13.224 93.116 1.00 43.22 152 PHE A C 1
ATOM 1117 O O . PHE A 1 152 ? 47.126 12.988 94.099 1.00 41.96 152 PHE A O 1
ATOM 1125 N N . ASP A 1 153 ? 46.063 12.285 92.244 1.00 40.42 153 ASP A N 1
ATOM 1126 C CA . ASP A 1 153 ? 46.464 10.890 92.416 1.00 40.45 153 ASP A CA 1
ATOM 1127 C C . ASP A 1 153 ? 46.993 10.296 91.115 1.00 42.75 153 ASP A C 1
ATOM 1128 O O . ASP A 1 153 ? 46.681 9.151 90.771 1.00 46.23 153 ASP A O 1
ATOM 1133 N N . GLY A 1 154 ? 47.783 11.087 90.388 1.00 38.02 154 GLY A N 1
ATOM 1134 C CA . GLY A 1 154 ? 48.474 10.608 89.202 1.00 39.88 154 GLY A CA 1
ATOM 1135 C C . GLY A 1 154 ? 47.699 10.741 87.897 1.00 37.90 154 GLY A C 1
ATOM 1136 O O . GLY A 1 154 ? 46.483 10.933 87.883 1.00 41.27 154 GLY A O 1
ATOM 1137 N N . MET A 1 155 ? 48.419 10.630 86.790 1.00 34.60 155 MET A N 1
ATOM 1138 C CA . MET A 1 155 ? 47.812 10.637 85.470 1.00 37.80 155 MET A CA 1
ATOM 1139 C C . MET A 1 155 ? 47.212 9.271 85.154 1.00 41.59 155 MET A C 1
ATOM 1140 O O . MET A 1 155 ? 47.533 8.279 85.815 1.00 45.10 155 MET A O 1
ATOM 1145 N N . ILE A 1 156 ? 46.336 9.230 84.151 1.00 33.73 156 ILE A N 1
ATOM 1146 C CA . ILE A 1 156 ? 45.777 7.968 83.678 1.00 38.54 156 ILE A CA 1
ATOM 1147 C C . ILE A 1 156 ? 46.895 7.054 83.146 1.00 48.54 156 ILE A C 1
ATOM 1148 O O . ILE A 1 156 ? 48.021 7.496 82.948 1.00 45.20 156 ILE A O 1
ATOM 1153 N N . GLU A 1 157 ? 46.582 5.779 82.936 1.00 62.19 157 GLU A N 1
ATOM 1154 C CA . GLU A 1 157 ? 47.555 4.801 82.458 1.00 68.82 157 GLU A CA 1
ATOM 1155 C C . GLU A 1 157 ? 48.062 5.126 81.049 1.00 66.63 157 GLU A C 1
ATOM 1156 O O . GLU A 1 157 ? 49.260 5.019 80.768 1.00 66.73 157 GLU A O 1
ATOM 1162 N N . ASP A 1 158 ? 47.145 5.520 80.169 1.00 64.05 158 ASP A N 1
ATOM 1163 C CA . ASP A 1 158 ? 47.483 5.820 78.780 1.00 71.77 158 ASP A CA 1
ATOM 1164 C C . ASP A 1 158 ? 48.370 7.062 78.626 1.00 69.29 158 ASP A C 1
ATOM 1165 O O . ASP A 1 158 ? 48.765 7.400 77.515 1.00 76.30 158 ASP A O 1
ATOM 1170 N N . PHE A 1 159 ? 48.694 7.728 79.731 1.00 59.21 159 PHE A N 1
ATOM 1171 C CA . PHE A 1 159 ? 49.210 9.103 79.679 1.00 50.38 159 PHE A CA 1
ATOM 1172 C C . PHE A 1 159 ? 50.338 9.379 78.685 1.00 48.10 159 PHE A C 1
ATOM 1173 O O . PHE A 1 159 ? 50.222 10.276 77.844 1.00 49.88 159 PHE A O 1
ATOM 1181 N N . GLU A 1 160 ? 51.439 8.640 78.821 1.00 50.07 160 GLU A N 1
ATOM 1182 C CA . GLU A 1 160 ? 52.597 8.789 77.950 1.00 56.41 160 GLU A CA 1
ATOM 1183 C C . GLU A 1 160 ? 52.189 8.726 76.480 1.00 55.65 160 GLU A C 1
ATOM 1184 O O . GLU A 1 160 ? 52.577 9.581 75.682 1.00 57.85 160 GLU A O 1
ATOM 1190 N N . ASP A 1 161 ? 51.401 7.711 76.136 1.00 53.85 161 ASP A N 1
ATOM 1191 C CA . ASP A 1 161 ? 50.888 7.564 74.783 1.00 63.55 161 ASP A CA 1
ATOM 1192 C C . ASP A 1 161 ? 50.053 8.781 74.383 1.00 59.21 161 ASP A C 1
ATOM 1193 O O . ASP A 1 161 ? 50.236 9.339 73.296 1.00 63.03 161 ASP A O 1
ATOM 1198 N N . LEU A 1 162 ? 49.163 9.212 75.276 1.00 55.93 162 LEU A N 1
ATOM 1199 C CA . LEU A 1 162 ? 48.366 10.418 75.043 1.00 51.13 162 LEU A CA 1
ATOM 1200 C C . LEU A 1 162 ? 49.235 11.618 74.681 1.00 49.85 162 LEU A C 1
ATOM 1201 O O . LEU A 1 162 ? 48.933 12.334 73.725 1.00 55.60 162 LEU A O 1
ATOM 1206 N N . ILE A 1 163 ? 50.311 11.832 75.438 1.00 43.94 163 ILE A N 1
ATOM 1207 C CA . ILE A 1 163 ? 51.210 12.954 75.172 1.00 46.10 163 ILE A CA 1
ATOM 1208 C C . ILE A 1 163 ? 51.850 12.813 73.801 1.00 50.92 163 ILE A C 1
ATOM 1209 O O . ILE A 1 163 ? 51.985 13.783 73.069 1.00 49.25 163 ILE A O 1
ATOM 1214 N N . LYS A 1 164 ? 52.240 11.592 73.458 1.00 63.06 164 LYS A N 1
ATOM 1215 C CA . LYS A 1 164 ? 52.815 11.311 72.151 1.00 67.40 164 LYS A CA 1
ATOM 1216 C C . LYS A 1 164 ? 51.835 11.699 71.042 1.00 65.04 164 LYS A C 1
ATOM 1217 O O . LYS A 1 164 ? 52.203 12.408 70.103 1.00 64.58 164 LYS A O 1
ATOM 1223 N N . LYS A 1 165 ? 50.590 11.244 71.157 1.00 65.77 165 LYS A N 1
ATOM 1224 C CA . LYS A 1 165 ? 49.538 11.614 70.203 1.00 71.80 165 LYS A CA 1
ATOM 1225 C C . LYS A 1 165 ? 49.405 13.134 70.073 1.00 70.05 165 LYS A C 1
ATOM 1226 O O . LYS A 1 165 ? 49.193 13.664 68.979 1.00 70.87 165 LYS A O 1
ATOM 1232 N N . LEU A 1 166 ? 49.529 13.822 71.206 1.00 63.03 166 LEU A N 1
ATOM 1233 C CA . LEU A 1 166 ? 49.335 15.262 71.277 1.00 55.01 166 LEU A CA 1
ATOM 1234 C C . LEU A 1 166 ? 50.512 16.068 70.751 1.00 51.80 166 LEU A C 1
ATOM 1235 O O . LEU A 1 166 ? 50.321 17.009 69.983 1.00 54.72 166 LEU A O 1
ATOM 1240 N N . ILE A 1 167 ? 51.722 15.748 71.207 1.00 53.90 167 ILE A N 1
ATOM 1241 C CA . ILE A 1 167 ? 52.867 16.624 70.950 1.00 59.29 167 ILE A CA 1
ATOM 1242 C C . ILE A 1 167 ? 54.019 15.901 70.254 1.00 71.38 167 ILE A C 1
ATOM 1243 O O . ILE A 1 167 ? 54.998 16.525 69.829 1.00 72.31 167 ILE A O 1
ATOM 1248 N N . GLY A 1 168 ? 53.895 14.586 70.132 1.00 77.95 168 GLY A N 1
ATOM 1249 C CA . GLY A 1 168 ? 54.807 13.825 69.304 1.00 82.41 168 GLY A CA 1
ATOM 1250 C C . GLY A 1 168 ? 56.057 13.291 69.973 1.00 84.46 168 GLY A C 1
ATOM 1251 O O . GLY A 1 168 ? 56.957 12.803 69.289 1.00 85.61 168 GLY A O 1
ATOM 1252 N N . TYR A 1 169 ? 56.140 13.384 71.295 1.00 86.12 169 TYR A N 1
ATOM 1253 C CA . TYR A 1 169 ? 57.221 12.691 71.989 1.00 89.72 169 TYR A CA 1
ATOM 1254 C C . TYR A 1 169 ? 56.991 12.412 73.475 1.00 79.84 169 TYR A C 1
ATOM 1255 O O . TYR A 1 169 ? 55.872 12.537 73.977 1.00 77.32 169 TYR A O 1
ATOM 1264 N N . SER A 1 170 ? 58.068 12.028 74.160 1.00 75.46 170 SER A N 1
ATOM 1265 C CA . SER A 1 170 ? 57.974 11.236 75.388 1.00 72.69 170 SER A CA 1
ATOM 1266 C C . SER A 1 170 ? 58.354 11.964 76.672 1.00 71.85 170 SER A C 1
ATOM 1267 O O . SER A 1 170 ? 59.507 12.369 76.846 1.00 71.04 170 SER A O 1
ATOM 1270 N N . ILE A 1 171 ? 57.384 12.108 77.577 1.00 73.38 171 ILE A N 1
ATOM 1271 C CA . ILE A 1 171 ? 57.652 12.643 78.917 1.00 73.72 171 ILE A CA 1
ATOM 1272 C C . ILE A 1 171 ? 58.469 11.662 79.761 1.00 76.55 171 ILE A C 1
ATOM 1273 O O . ILE A 1 171 ? 58.752 11.924 80.929 1.00 78.48 171 ILE A O 1
ATOM 1278 N N . GLY A 1 172 ? 58.822 10.521 79.178 1.00 77.00 172 GLY A N 1
ATOM 1279 C CA . GLY A 1 172 ? 59.819 9.662 79.778 1.00 76.67 172 GLY A CA 1
ATOM 1280 C C . GLY A 1 172 ? 61.160 10.346 79.595 1.00 79.81 172 GLY A C 1
ATOM 1281 O O . GLY A 1 172 ? 61.896 10.573 80.559 1.00 78.91 172 GLY A O 1
ATOM 1282 N N . ASP A 1 173 ? 61.457 10.703 78.346 1.00 83.51 173 ASP A N 1
ATOM 1283 C CA . ASP A 1 173 ? 62.724 11.331 77.985 1.00 86.69 173 ASP A CA 1
ATOM 1284 C C . ASP A 1 173 ? 62.980 12.693 78.641 1.00 87.36 173 ASP A C 1
ATOM 1285 O O . ASP A 1 173 ? 64.056 13.261 78.463 1.00 91.15 173 ASP A O 1
ATOM 1286 N N . ILE A 1 174 ? 62.003 13.221 79.383 1.00 83.23 174 ILE A N 1
ATOM 1287 C CA . ILE A 1 174 ? 62.189 14.482 80.127 1.00 78.28 174 ILE A CA 1
ATOM 1288 C C . ILE A 1 174 ? 61.254 14.664 81.330 1.00 77.38 174 ILE A C 1
ATOM 1289 O O . ILE A 1 174 ? 61.461 14.081 82.403 1.00 77.31 174 ILE A O 1
ATOM 1294 N N . ASN A 1 180 ? 55.639 12.614 89.709 1.00 54.98 180 ASN A N 1
ATOM 1295 C CA . ASN A 1 180 ? 54.981 12.331 90.984 1.00 57.75 180 ASN A CA 1
ATOM 1296 C C . ASN A 1 180 ? 54.398 13.574 91.669 1.00 47.90 180 ASN A C 1
ATOM 1297 O O . ASN A 1 180 ? 54.876 14.695 91.478 1.00 48.70 180 ASN A O 1
ATOM 1302 N N . LYS A 1 181 ? 53.377 13.336 92.486 1.00 36.79 181 LYS A N 1
ATOM 1303 C CA . LYS A 1 181 ? 52.609 14.380 93.151 1.00 40.39 181 LYS A CA 1
ATOM 1304 C C . LYS A 1 181 ? 53.428 15.479 93.830 1.00 41.32 181 LYS A C 1
ATOM 1305 O O . LYS A 1 181 ? 53.164 16.666 93.639 1.00 43.08 181 LYS A O 1
ATOM 1311 N N . ASP A 1 182 ? 54.408 15.094 94.635 1.00 38.32 182 ASP A N 1
ATOM 1312 C CA . ASP A 1 182 ? 55.150 16.081 95.399 1.00 38.81 182 ASP A CA 1
ATOM 1313 C C . ASP A 1 182 ? 56.051 16.888 94.475 1.00 40.19 182 ASP A C 1
ATOM 1314 O O . ASP A 1 182 ? 56.281 18.081 94.695 1.00 45.81 182 ASP A O 1
ATOM 1319 N N . ASP A 1 183 ? 56.529 16.253 93.413 1.00 41.47 183 ASP A N 1
ATOM 1320 C CA . ASP A 1 183 ? 57.271 16.978 92.390 1.00 44.08 183 ASP A CA 1
ATOM 1321 C C . ASP A 1 183 ? 56.437 18.084 91.744 1.00 41.22 183 ASP A C 1
ATOM 1322 O O . ASP A 1 183 ? 56.948 19.170 91.475 1.00 43.27 183 ASP A O 1
ATOM 1327 N N . ILE A 1 184 ? 55.153 17.818 91.512 1.00 36.83 184 ILE A N 1
ATOM 1328 C CA . ILE A 1 184 ? 54.267 18.821 90.908 1.00 36.93 184 ILE A CA 1
ATOM 1329 C C . ILE A 1 184 ? 53.987 19.949 91.903 1.00 34.81 184 ILE A C 1
ATOM 1330 O O . ILE A 1 184 ? 53.985 21.129 91.543 1.00 32.54 184 ILE A O 1
ATOM 1335 N N . ILE A 1 185 ? 53.776 19.572 93.162 1.00 35.27 185 ILE A N 1
ATOM 1336 C CA . ILE A 1 185 ? 53.624 20.528 94.250 1.00 31.29 185 ILE A CA 1
ATOM 1337 C C . ILE A 1 185 ? 54.828 21.469 94.326 1.00 32.50 185 ILE A C 1
ATOM 1338 O O . ILE A 1 185 ? 54.677 22.693 94.365 1.00 34.66 185 ILE A O 1
ATOM 1343 N N . ARG A 1 186 ? 56.025 20.895 94.336 1.00 33.36 186 ARG A N 1
ATOM 1344 C CA . ARG A 1 186 ? 57.256 21.676 94.433 1.00 36.78 186 ARG A CA 1
ATOM 1345 C C . ARG A 1 186 ? 57.351 22.640 93.265 1.00 35.53 186 ARG A C 1
ATOM 1346 O O . ARG A 1 186 ? 57.654 23.825 93.446 1.00 39.46 186 ARG A O 1
ATOM 1354 N N . PHE A 1 187 ? 57.102 22.130 92.058 1.00 34.69 187 PHE A N 1
ATOM 1355 C CA . PHE A 1 187 ? 57.126 22.993 90.883 1.00 27.48 187 PHE A CA 1
ATOM 1356 C C . PHE A 1 187 ? 56.138 24.141 90.986 1.00 27.46 187 PHE A C 1
ATOM 1357 O O . PHE A 1 187 ? 56.496 25.297 90.770 1.00 35.93 187 PHE A O 1
ATOM 1365 N N . VAL A 1 188 ? 54.887 23.826 91.296 1.00 29.62 188 VAL A N 1
ATOM 1366 C CA . VAL A 1 188 ? 53.861 24.863 91.359 1.00 35.65 188 VAL A CA 1
ATOM 1367 C C . VAL A 1 188 ? 54.126 25.920 92.449 1.00 36.30 188 VAL A C 1
ATOM 1368 O O . VAL A 1 188 ? 53.974 27.117 92.209 1.00 38.47 188 VAL A O 1
ATOM 1372 N N . ILE A 1 189 ? 54.529 25.484 93.637 1.00 35.03 189 ILE A N 1
ATOM 1373 C CA . ILE A 1 189 ? 54.918 26.432 94.671 1.00 32.92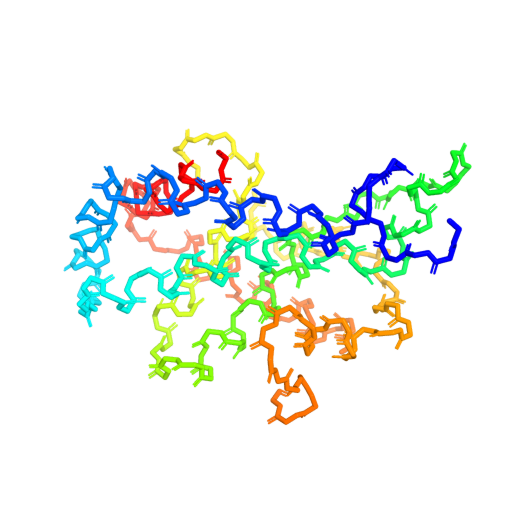 189 ILE A CA 1
ATOM 1374 C C . ILE A 1 189 ? 56.003 27.358 94.137 1.00 35.52 189 ILE A C 1
ATOM 1375 O O . ILE A 1 189 ? 55.887 28.586 94.222 1.00 40.64 189 ILE A O 1
ATOM 1380 N N . GLU A 1 190 ? 57.053 26.763 93.573 1.00 39.84 190 GLU A N 1
ATOM 1381 C CA . GLU A 1 190 ? 58.167 27.526 93.011 1.00 46.76 190 GLU A CA 1
ATOM 1382 C C . GLU A 1 190 ? 57.679 28.493 91.938 1.00 48.07 190 GLU A C 1
ATOM 1383 O O . GLU A 1 190 ? 58.230 29.580 91.770 1.00 55.77 190 GLU A O 1
ATOM 1389 N N . MET A 1 191 ? 56.636 28.103 91.215 1.00 41.48 191 MET A N 1
ATOM 1390 C CA . MET A 1 191 ? 56.071 28.966 90.186 1.00 41.20 191 MET A CA 1
ATOM 1391 C C . MET A 1 191 ? 55.302 30.130 90.780 1.00 45.71 191 MET A C 1
ATOM 1392 O O . MET A 1 191 ? 55.517 31.279 90.414 1.00 46.75 191 MET A O 1
ATOM 1397 N N . SER A 1 192 ? 54.393 29.804 91.692 1.00 47.44 192 SER A N 1
ATOM 1398 C CA . SER A 1 192 ? 53.494 30.770 92.311 1.00 52.07 192 SER A CA 1
ATOM 1399 C C . SER A 1 192 ? 54.261 31.863 93.021 1.00 54.62 192 SER A C 1
ATOM 1400 O O . SER A 1 192 ? 53.823 33.012 93.064 1.00 55.93 192 SER A O 1
ATOM 1403 N N . VAL A 1 193 ? 55.403 31.495 93.588 1.00 56.44 193 VAL A N 1
ATOM 1404 C CA . VAL A 1 193 ? 56.257 32.456 94.268 1.00 63.59 193 VAL A CA 1
ATOM 1405 C C . VAL A 1 193 ? 56.880 33.431 93.290 1.00 66.65 193 VAL A C 1
ATOM 1406 O O . VAL A 1 193 ? 56.666 34.641 93.376 1.00 63.82 193 VAL A O 1
ATOM 1410 N N . ARG A 1 194 ? 57.651 32.889 92.355 1.00 69.41 194 ARG A N 1
ATOM 1411 C CA . ARG A 1 194 ? 58.395 33.710 91.416 1.00 72.56 194 ARG A CA 1
ATOM 1412 C C . ARG A 1 194 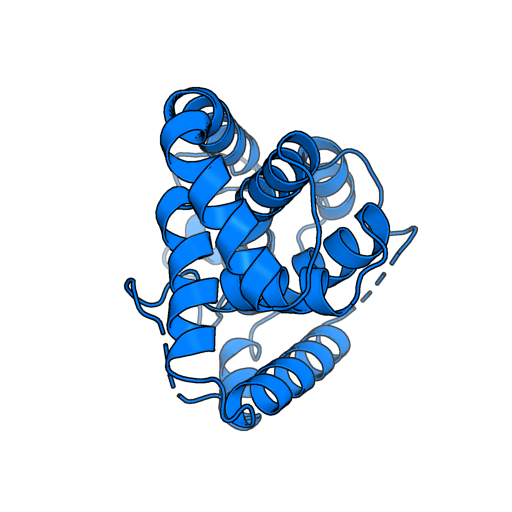? 57.452 34.570 90.589 1.00 65.82 194 ARG A C 1
ATOM 1413 O O . ARG A 1 194 ? 57.877 35.506 89.906 1.00 69.39 194 ARG A O 1
ATOM 1421 N N . ALA A 1 195 ? 56.162 34.265 90.684 1.00 58.81 195 ALA A N 1
ATOM 1422 C CA . ALA A 1 195 ? 55.141 35.033 89.980 1.00 56.48 195 ALA A CA 1
ATOM 1423 C C . ALA A 1 195 ? 54.491 36.101 90.872 1.00 59.70 195 ALA A C 1
ATOM 1424 O O . ALA A 1 195 ? 54.127 37.175 90.396 1.00 57.31 195 ALA A O 1
ATOM 1426 N N . ARG A 1 196 ? 54.347 35.798 92.161 1.00 69.06 196 ARG A N 1
ATOM 1427 C CA . ARG A 1 196 ? 53.916 36.785 93.152 1.00 75.19 196 ARG A CA 1
ATOM 1428 C C . ARG A 1 196 ? 54.883 37.960 93.218 1.00 79.22 196 ARG A C 1
ATOM 1429 O O . ARG A 1 196 ? 54.489 39.088 93.494 1.00 80.71 196 ARG A O 1
ATOM 1437 N N . HIS A 1 197 ? 56.157 37.674 92.975 1.00 81.81 197 HIS A N 1
ATOM 1438 C CA . HIS A 1 197 ? 57.242 38.588 93.323 1.00 90.04 197 HIS A CA 1
ATOM 1439 C C . HIS A 1 197 ? 57.571 39.672 92.299 1.00 91.56 197 HIS A C 1
ATOM 1440 O O . HIS A 1 197 ? 57.957 40.787 92.666 1.00 91.45 197 HIS A O 1
ATOM 1447 N N . THR A 1 198 ? 57.425 39.353 91.022 0.84 93.50 198 THR A N 1
ATOM 1448 C CA . THR A 1 198 ? 57.687 40.331 89.977 0.84 102.01 198 THR A CA 1
ATOM 1449 C C . THR A 1 198 ? 57.024 41.678 90.273 0.84 108.43 198 THR A C 1
ATOM 1450 O O . THR A 1 198 ? 55.868 41.730 90.707 0.84 109.50 198 THR A O 1
ATOM 1454 N N . PRO A 1 199 ? 57.768 42.771 90.049 0.89 110.27 199 PRO A N 1
ATOM 1455 C CA . PRO A 1 199 ? 57.164 44.103 89.986 0.89 111.43 199 PRO A CA 1
ATOM 1456 C C . PRO A 1 199 ? 56.291 44.207 88.733 0.89 108.87 199 PRO A C 1
ATOM 1457 O O . PRO A 1 199 ? 55.330 44.974 88.713 0.89 111.64 199 PRO A O 1
ATOM 1461 N N . ASN A 1 200 ? 56.637 43.419 87.711 1.00 102.95 200 ASN A N 1
ATOM 1462 C CA . ASN A 1 200 ? 56.033 43.492 86.368 1.00 99.03 200 ASN A CA 1
ATOM 1463 C C . ASN A 1 200 ? 54.494 43.504 86.295 1.00 92.81 200 ASN A C 1
ATOM 1464 O O . ASN A 1 200 ? 53.918 44.199 85.452 1.00 90.81 200 ASN A O 1
ATOM 1466 N N . SER A 1 201 ? 53.853 42.704 87.147 1.00 86.86 201 SER A N 1
ATOM 1467 C CA . SER A 1 201 ? 52.417 42.812 87.441 1.00 86.35 201 SER A CA 1
ATOM 1468 C C . SER A 1 201 ? 51.538 43.351 86.299 1.00 86.09 201 SER A C 1
ATOM 1469 O O . SER A 1 201 ? 50.939 42.567 85.557 1.00 86.43 201 SER A O 1
ATOM 1472 N N . GLU A 1 202 ? 51.457 44.680 86.177 1.00 85.15 202 GLU A N 1
ATOM 1473 C CA . GLU A 1 202 ? 50.675 45.334 85.117 1.00 83.18 202 GLU A CA 1
ATOM 1474 C C . GLU A 1 202 ? 51.063 44.842 83.720 1.00 84.04 202 GLU A C 1
ATOM 1475 O O . GLU A 1 202 ? 50.231 44.803 82.812 1.00 82.97 202 GLU A O 1
ATOM 1477 N N . LYS A 1 203 ? 52.333 44.470 83.564 1.00 85.52 203 LYS A N 1
ATOM 1478 C CA . LYS A 1 203 ? 52.851 43.978 82.294 1.00 85.67 203 LYS A CA 1
ATOM 1479 C C . LYS A 1 203 ? 52.687 42.468 82.215 1.00 80.63 203 LYS A C 1
ATOM 1480 O O . LYS A 1 203 ? 52.138 41.938 81.244 1.00 76.41 203 LYS A O 1
ATOM 1482 N N . LEU A 1 204 ? 53.167 41.779 83.242 1.00 78.32 204 LEU A N 1
ATOM 1483 C CA . LEU A 1 204 ? 52.969 40.340 83.337 1.00 73.98 204 LEU A CA 1
ATOM 1484 C C . LEU A 1 204 ? 51.510 39.965 83.081 1.00 74.04 204 LEU A C 1
ATOM 1485 O O . LEU A 1 204 ? 51.231 38.960 82.419 1.00 70.31 204 LEU A O 1
ATOM 1490 N N . ARG A 1 205 ? 50.589 40.778 83.598 1.00 76.13 205 ARG A N 1
ATOM 1491 C CA . ARG A 1 205 ? 49.159 40.570 83.379 1.00 79.46 205 ARG A CA 1
ATOM 1492 C C . ARG A 1 205 ? 48.797 40.796 81.914 1.00 83.87 205 ARG A C 1
ATOM 1493 O O . ARG A 1 205 ? 47.887 40.160 81.380 1.00 86.24 205 ARG A O 1
ATOM 1501 N N . PHE A 1 206 ? 49.515 41.712 81.272 1.00 84.67 206 PHE A N 1
ATOM 1502 C CA . PHE A 1 206 ? 49.281 42.036 79.870 1.00 82.48 206 PHE A CA 1
ATOM 1503 C C . PHE A 1 206 ? 49.883 40.966 78.951 1.00 71.06 206 PHE A C 1
ATOM 1504 O O . PHE A 1 206 ? 49.298 40.631 77.918 1.00 77.03 206 PHE A O 1
ATOM 1512 N N . ILE A 1 207 ? 51.032 40.411 79.333 1.00 53.89 207 ILE A N 1
ATOM 1513 C CA . ILE A 1 207 ? 51.678 39.385 78.502 1.00 51.37 207 ILE A CA 1
ATOM 1514 C C . ILE A 1 207 ? 50.960 38.039 78.610 1.00 43.71 207 ILE A C 1
ATOM 1515 O O . ILE A 1 207 ? 50.539 37.466 77.590 1.00 34.79 207 ILE A O 1
ATOM 1520 N N . VAL A 1 208 ? 50.796 37.554 79.841 1.00 43.44 208 VAL A N 1
ATOM 1521 C CA . VAL A 1 208 ? 49.900 36.433 80.109 1.00 39.93 208 VAL A CA 1
ATOM 1522 C C . VAL A 1 208 ? 48.530 36.720 79.517 1.00 41.50 208 VAL A C 1
ATOM 1523 O O . VAL A 1 208 ? 47.919 35.858 78.878 1.00 42.94 208 VAL A O 1
ATOM 1527 N N . GLY A 1 209 ? 48.043 37.937 79.748 1.00 41.73 209 GLY A N 1
ATOM 1528 C CA . GLY A 1 209 ? 46.770 38.365 79.199 1.00 39.36 209 GLY A CA 1
ATOM 1529 C C . GLY A 1 209 ? 46.745 38.252 77.690 1.00 37.77 209 GLY A C 1
ATOM 1530 O O . GLY A 1 209 ? 45.745 37.848 77.109 1.00 40.89 209 GLY A O 1
ATOM 1531 N N . THR A 1 210 ? 47.864 38.587 77.054 1.00 43.13 210 THR A N 1
ATOM 1532 C CA . THR A 1 210 ? 47.995 38.493 75.592 1.00 41.68 210 THR A CA 1
ATOM 1533 C C . THR A 1 210 ? 47.996 37.043 75.095 1.00 36.88 210 THR A C 1
ATOM 1534 O O . THR A 1 210 ? 47.348 36.719 74.101 1.00 36.74 210 THR A O 1
ATOM 1538 N N . LEU A 1 211 ? 48.738 36.168 75.769 1.00 37.78 211 LEU A N 1
ATOM 1539 C CA . LEU A 1 211 ? 48.795 34.775 75.334 1.00 34.48 211 LEU A CA 1
ATOM 1540 C C . LEU A 1 211 ? 47.451 34.099 75.584 1.00 35.38 211 LEU A C 1
ATOM 1541 O O . LEU A 1 211 ? 47.044 33.209 74.836 1.00 37.71 211 LEU A O 1
ATOM 1546 N N . LEU A 1 212 ? 46.765 34.533 76.637 1.00 37.55 212 LEU A N 1
ATOM 1547 C CA . LEU A 1 212 ? 45.465 33.973 77.011 1.00 49.45 212 LEU A CA 1
ATOM 1548 C C . LEU A 1 212 ? 44.359 34.064 75.926 1.00 47.93 212 LEU A C 1
ATOM 1549 O O . LEU A 1 212 ? 43.673 33.070 75.649 1.00 45.41 212 LEU A O 1
ATOM 1554 N N . LEU A 1 213 ? 44.186 35.239 75.316 1.00 49.69 213 LEU A N 1
ATOM 1555 C CA . LEU A 1 213 ? 43.065 35.457 74.379 1.00 45.74 213 LEU A CA 1
ATOM 1556 C C . LEU A 1 213 ? 42.880 34.355 73.347 1.00 43.88 213 LEU A C 1
ATOM 1557 O O . LEU A 1 213 ? 41.787 33.808 73.203 1.00 48.89 213 LEU A O 1
ATOM 1562 N N . PRO A 1 214 ? 43.946 34.028 72.610 1.00 50.05 214 PRO A N 1
ATOM 1563 C CA . PRO A 1 214 ? 43.771 33.051 71.532 1.00 59.65 214 PRO A CA 1
ATOM 1564 C C . PRO A 1 214 ? 43.321 31.688 72.068 1.00 67.15 214 PRO A C 1
ATOM 1565 O O . PRO A 1 214 ? 42.558 30.988 71.385 1.00 69.29 214 PRO A O 1
ATOM 1569 N N . LEU A 1 215 ? 43.784 31.327 73.268 1.00 67.52 215 LEU A N 1
ATOM 1570 C CA . LEU A 1 215 ? 43.396 30.067 73.916 1.00 65.86 215 LEU A CA 1
ATOM 1571 C C . LEU A 1 215 ? 41.885 29.873 73.908 1.00 64.01 215 LEU A C 1
ATOM 1572 O O . LEU A 1 215 ? 41.387 28.857 73.422 1.00 71.08 215 LEU A O 1
ATOM 1577 N N . VAL A 1 216 ? 41.161 30.852 74.439 1.00 59.31 216 VAL A N 1
ATOM 1578 C CA . VAL A 1 216 ? 39.707 30.881 74.310 1.00 66.47 216 VAL A CA 1
ATOM 1579 C C . VAL A 1 216 ? 39.283 31.432 72.943 1.00 64.02 216 VAL A C 1
ATOM 1580 O O . VAL A 1 216 ? 39.031 30.673 72.005 1.00 63.38 216 VAL A O 1
#